Protein AF-A0A1Y4L4M7-F1 (afdb_monomer_lite)

Structure (mmCIF, N/CA/C/O backbone):
data_AF-A0A1Y4L4M7-F1
#
_entry.id   AF-A0A1Y4L4M7-F1
#
loop_
_atom_site.group_PDB
_atom_site.id
_atom_site.type_symbol
_atom_site.label_atom_id
_atom_site.label_alt_id
_atom_site.label_comp_id
_atom_site.label_asym_id
_atom_site.label_entity_id
_atom_site.label_seq_id
_atom_site.pdbx_PDB_ins_code
_atom_site.Cartn_x
_atom_site.Cartn_y
_atom_site.Cartn_z
_atom_site.occupancy
_atom_site.B_iso_or_equiv
_atom_site.auth_seq_id
_atom_site.auth_comp_id
_atom_site.auth_asym_id
_atom_site.auth_atom_id
_atom_site.pdbx_PDB_model_num
ATOM 1 N N . MET A 1 1 ? 100.832 39.660 -39.215 1.00 49.28 1 MET A N 1
ATOM 2 C CA . MET A 1 1 ? 100.701 38.652 -38.146 1.00 49.28 1 MET A CA 1
ATOM 3 C C . MET A 1 1 ? 99.369 38.947 -37.474 1.00 49.28 1 MET A C 1
ATOM 5 O O . MET A 1 1 ? 99.294 39.980 -36.823 1.00 49.28 1 MET A O 1
ATOM 9 N N . PRO A 1 2 ? 98.278 38.235 -37.808 1.00 46.78 2 PRO A N 1
ATOM 10 C CA . PRO A 1 2 ? 98.175 36.795 -38.047 1.00 46.78 2 PRO A CA 1
ATOM 11 C C . PRO A 1 2 ? 98.674 36.368 -39.427 1.00 46.78 2 PRO A C 1
ATOM 13 O O . PRO A 1 2 ? 98.818 37.195 -40.331 1.00 46.78 2 PRO A O 1
ATOM 16 N N . ASP A 1 3 ? 99.042 35.097 -39.514 1.00 47.78 3 ASP A N 1
ATOM 17 C CA . ASP A 1 3 ? 99.468 34.395 -40.717 1.00 47.78 3 ASP A CA 1
ATOM 18 C C . ASP A 1 3 ? 98.255 34.244 -41.646 1.00 47.78 3 ASP A C 1
ATOM 20 O O . ASP A 1 3 ? 97.233 33.678 -41.253 1.00 47.78 3 ASP A O 1
ATOM 24 N N . LYS A 1 4 ? 98.303 34.854 -42.834 1.00 54.53 4 LYS A N 1
ATOM 25 C CA . LYS A 1 4 ? 97.217 34.743 -43.812 1.00 54.53 4 LYS A CA 1
ATOM 26 C C . LYS A 1 4 ? 97.393 33.398 -44.503 1.00 54.53 4 LYS A C 1
ATOM 28 O O . LYS A 1 4 ? 98.158 33.295 -45.456 1.00 54.53 4 LYS A O 1
ATOM 33 N N . THR A 1 5 ? 96.700 32.372 -44.026 1.00 61.28 5 THR A N 1
ATOM 34 C CA . THR A 1 5 ? 96.587 31.090 -44.724 1.00 61.28 5 THR A CA 1
ATOM 35 C C . THR A 1 5 ? 95.813 31.300 -46.025 1.00 61.28 5 THR A C 1
ATOM 37 O O . THR A 1 5 ? 94.587 31.265 -46.068 1.00 61.28 5 THR A O 1
ATOM 40 N N . PHE A 1 6 ? 96.544 31.590 -47.099 1.00 68.62 6 PHE A N 1
ATOM 41 C CA . PHE A 1 6 ? 95.995 31.651 -48.447 1.00 68.62 6 PHE A CA 1
ATOM 42 C C . PHE A 1 6 ? 95.697 30.235 -48.942 1.00 68.62 6 PHE A C 1
ATOM 44 O O . PHE A 1 6 ? 96.516 29.326 -48.800 1.00 68.62 6 PHE A O 1
ATOM 51 N N . VAL A 1 7 ? 94.525 30.055 -49.547 1.00 75.38 7 VAL A N 1
ATOM 52 C CA . VAL A 1 7 ? 94.099 28.777 -50.127 1.00 75.38 7 VAL A CA 1
ATOM 53 C C . VAL A 1 7 ? 94.285 28.856 -51.638 1.00 75.38 7 VAL A C 1
ATOM 55 O O . VAL A 1 7 ? 93.982 29.872 -52.262 1.00 75.38 7 VAL A O 1
ATOM 58 N N . SER A 1 8 ? 94.824 27.802 -52.246 1.00 81.19 8 SER A N 1
ATOM 59 C CA . SER A 1 8 ? 95.043 27.771 -53.696 1.00 81.19 8 SER A CA 1
ATOM 60 C C . SER A 1 8 ? 93.755 27.411 -54.431 1.00 81.19 8 SER A C 1
ATOM 62 O O . SER A 1 8 ? 93.047 26.486 -54.037 1.00 81.19 8 SER A O 1
ATOM 64 N N . CYS A 1 9 ? 93.457 28.120 -55.522 1.00 80.38 9 CYS A N 1
ATOM 65 C CA . CYS A 1 9 ? 92.313 27.800 -56.371 1.00 80.38 9 CYS A CA 1
ATOM 66 C C . CYS A 1 9 ? 92.475 26.395 -56.988 1.00 80.38 9 CYS A C 1
ATOM 68 O O . CYS A 1 9 ? 93.478 26.158 -57.664 1.00 80.38 9 CYS A O 1
ATOM 70 N N . PRO A 1 10 ? 91.483 25.496 -56.869 1.00 77.62 10 PRO A N 1
ATOM 71 C CA . PRO A 1 10 ? 91.572 24.134 -57.401 1.00 77.62 10 PRO A CA 1
ATOM 72 C C . PRO A 1 10 ? 91.562 24.064 -58.938 1.00 77.62 10 PRO A C 1
ATOM 74 O O . PRO A 1 10 ? 91.873 23.021 -59.503 1.00 77.62 10 PRO A O 1
ATOM 77 N N . HIS A 1 11 ? 91.219 25.156 -59.634 1.00 79.06 11 HIS A N 1
ATOM 78 C CA . HIS A 1 11 ? 91.124 25.179 -61.099 1.00 79.06 11 HIS A CA 1
ATOM 79 C C . HIS A 1 11 ? 92.337 25.793 -61.803 1.00 79.06 11 HIS A C 1
ATOM 81 O O . HIS A 1 11 ? 92.665 25.369 -62.907 1.00 79.06 11 HIS A O 1
ATOM 87 N N . CYS A 1 12 ? 92.989 26.795 -61.207 1.00 83.06 12 CYS A N 1
ATOM 88 C CA . CYS A 1 12 ? 94.122 27.490 -61.834 1.00 83.06 12 CYS A CA 1
ATOM 89 C C . CYS A 1 12 ? 95.338 27.682 -60.918 1.00 83.06 12 CYS A C 1
ATOM 91 O O . CYS A 1 12 ? 96.344 28.227 -61.362 1.00 83.06 12 CYS A O 1
ATOM 93 N N . GLY A 1 13 ? 95.262 27.273 -59.648 1.00 78.38 13 GLY A N 1
ATOM 94 C CA . GLY A 1 13 ? 96.379 27.337 -58.702 1.00 78.38 13 GLY A CA 1
ATOM 95 C C . GLY A 1 13 ? 96.703 28.726 -58.139 1.00 78.38 13 GLY A C 1
ATOM 96 O O . GLY A 1 13 ? 97.613 28.841 -57.324 1.00 78.38 13 GLY A O 1
ATOM 97 N N . SER A 1 14 ? 95.977 29.786 -58.516 1.00 81.69 14 SER A N 1
ATOM 98 C CA . SER A 1 14 ? 96.193 31.131 -57.957 1.00 81.69 14 SER A CA 1
ATOM 99 C C . SER A 1 14 ? 95.868 31.177 -56.459 1.00 81.69 14 SER A C 1
ATOM 101 O O . SER A 1 14 ? 94.860 30.599 -56.045 1.00 81.69 14 SER A O 1
ATOM 103 N N . GLN A 1 15 ? 96.652 31.914 -55.664 1.00 81.88 15 GLN A N 1
ATOM 104 C CA . GLN A 1 15 ? 96.381 32.101 -54.235 1.00 81.88 15 GLN A CA 1
ATOM 105 C C . GLN A 1 15 ? 95.165 33.003 -54.007 1.00 81.88 15 GLN A C 1
ATOM 107 O O . GLN A 1 15 ? 95.083 34.106 -54.548 1.00 81.88 15 GLN A O 1
ATOM 112 N N . LEU A 1 16 ? 94.227 32.529 -53.193 1.00 77.62 16 LEU A N 1
ATOM 113 C CA . LEU A 1 16 ? 92.990 33.215 -52.852 1.00 77.62 16 LEU A CA 1
ATOM 114 C C . LEU A 1 16 ? 92.865 33.394 -51.341 1.00 77.62 16 LEU A C 1
ATOM 116 O O . LEU A 1 16 ? 93.464 32.667 -50.545 1.00 77.62 16 LEU A O 1
ATOM 120 N N . HIS A 1 17 ? 92.058 34.379 -50.952 1.00 75.56 17 HIS A N 1
ATOM 121 C CA . HIS A 1 17 ? 91.641 34.531 -49.564 1.00 75.56 17 HIS A CA 1
ATOM 122 C C . HIS A 1 17 ? 90.820 33.297 -49.137 1.00 75.56 17 HIS A C 1
ATOM 124 O O . HIS A 1 17 ? 90.030 32.818 -49.952 1.00 75.56 17 HIS A O 1
ATOM 130 N N . PRO A 1 18 ? 90.961 32.795 -47.897 1.00 70.81 18 PRO A N 1
ATOM 131 C CA . PRO A 1 18 ? 90.284 31.574 -47.445 1.00 70.81 18 PRO A CA 1
ATOM 132 C C . PRO A 1 18 ? 88.753 31.596 -47.611 1.00 70.81 18 PRO A C 1
ATOM 134 O O . PRO A 1 18 ? 88.164 30.566 -47.917 1.00 70.81 18 PRO A O 1
ATOM 137 N N . ASP A 1 19 ? 88.122 32.770 -47.521 1.00 68.19 19 ASP A N 1
ATOM 138 C CA . ASP A 1 19 ? 86.665 32.927 -47.695 1.00 68.19 19 ASP A CA 1
ATOM 139 C C . ASP A 1 19 ? 86.226 33.278 -49.135 1.00 68.19 19 ASP A C 1
ATOM 141 O O . ASP A 1 19 ? 85.064 33.615 -49.381 1.00 68.19 19 ASP A O 1
ATOM 145 N N . ALA A 1 20 ? 87.137 33.249 -50.115 1.00 68.56 20 ALA A N 1
ATOM 146 C CA . ALA A 1 20 ? 86.816 33.611 -51.493 1.00 68.56 20 ALA A CA 1
ATOM 147 C C . ALA A 1 20 ? 85.946 32.533 -52.162 1.00 68.56 20 ALA A C 1
ATOM 149 O O . ALA A 1 20 ? 86.405 31.444 -52.495 1.00 68.56 20 ALA A O 1
ATOM 150 N N . SER A 1 21 ? 84.682 32.860 -52.429 1.00 71.88 21 SER A N 1
ATOM 151 C CA . SER A 1 21 ? 83.727 31.952 -53.087 1.00 71.88 21 SER A CA 1
ATOM 152 C C . SER A 1 21 ? 83.934 31.863 -54.610 1.00 71.88 21 SER A C 1
ATOM 154 O O . SER A 1 21 ? 83.396 30.973 -55.269 1.00 71.88 21 SER A O 1
ATOM 156 N N . PHE A 1 22 ? 84.722 32.778 -55.181 1.00 77.19 22 PHE A N 1
ATOM 157 C CA . PHE A 1 22 ? 84.960 32.920 -56.615 1.00 77.19 22 PHE A CA 1
ATOM 158 C C . PHE A 1 22 ? 86.411 33.325 -56.895 1.00 77.19 22 PHE A C 1
ATOM 160 O O . PHE A 1 22 ? 86.975 34.161 -56.188 1.00 77.19 22 PHE A O 1
ATOM 167 N N . CYS A 1 23 ? 87.015 32.751 -57.936 1.00 81.94 23 CYS A N 1
ATOM 168 C CA . CYS A 1 23 ? 88.375 33.067 -58.353 1.00 81.94 23 CYS A CA 1
ATOM 169 C C . CYS A 1 23 ? 88.367 34.171 -59.427 1.00 81.94 23 CYS A C 1
ATOM 171 O O . CYS A 1 23 ? 87.915 33.914 -60.544 1.00 81.94 23 CYS A O 1
ATOM 173 N N . PRO A 1 24 ? 88.929 35.365 -59.164 1.00 77.12 24 PRO A N 1
ATOM 174 C CA . PRO A 1 24 ? 88.989 36.445 -60.150 1.00 77.12 24 PRO A CA 1
ATOM 175 C C . PRO A 1 24 ? 89.975 36.175 -61.299 1.00 77.12 24 PRO A C 1
ATOM 177 O O . PRO A 1 24 ? 89.864 36.803 -62.344 1.00 77.12 24 PRO A O 1
ATOM 180 N N . TYR A 1 25 ? 90.919 35.239 -61.138 1.00 80.12 25 TYR A N 1
ATOM 181 C CA . TYR A 1 25 ? 91.950 34.954 -62.147 1.00 80.12 25 TYR A CA 1
ATOM 182 C C . TYR A 1 25 ? 91.499 33.985 -63.241 1.00 80.12 25 TYR A C 1
ATOM 184 O O . TYR A 1 25 ? 91.908 34.127 -64.387 1.00 80.12 25 TYR A O 1
ATOM 192 N N . CYS A 1 26 ? 90.667 32.996 -62.907 1.00 84.19 26 CYS A N 1
ATOM 193 C CA . CYS A 1 26 ? 90.113 32.056 -63.892 1.00 84.19 26 CYS A CA 1
ATOM 194 C C . CYS A 1 26 ? 88.599 32.194 -64.084 1.00 84.19 26 CYS A C 1
ATOM 196 O O . CYS A 1 26 ? 88.009 31.423 -64.838 1.00 84.19 26 CYS A O 1
ATOM 198 N N . ALA A 1 27 ? 87.981 33.160 -63.398 1.00 79.00 27 ALA A N 1
ATOM 199 C CA . ALA A 1 27 ? 86.549 33.435 -63.418 1.00 79.00 27 ALA A CA 1
ATOM 200 C C . ALA A 1 27 ? 85.662 32.209 -63.104 1.00 79.00 27 ALA A C 1
ATOM 202 O O . ALA A 1 27 ? 84.547 32.096 -63.611 1.00 79.00 27 ALA A O 1
ATOM 203 N N . ARG A 1 28 ? 86.148 31.281 -62.264 1.00 72.94 28 ARG A N 1
ATOM 204 C CA . ARG A 1 28 ? 85.391 30.103 -61.806 1.00 72.94 28 ARG A CA 1
ATOM 205 C C . ARG A 1 28 ? 85.073 30.181 -60.317 1.00 72.94 28 ARG A C 1
ATOM 207 O O . ARG A 1 28 ? 85.871 30.675 -59.521 1.00 72.94 28 ARG A O 1
ATOM 214 N N . THR A 1 29 ? 83.904 29.672 -59.947 1.00 75.56 29 THR A N 1
ATOM 215 C CA . THR A 1 29 ? 83.473 29.504 -58.554 1.00 75.56 29 THR A CA 1
ATOM 216 C C . THR A 1 29 ? 84.376 28.498 -57.847 1.00 75.56 29 THR A C 1
ATOM 218 O O . THR A 1 29 ? 84.691 27.456 -58.413 1.00 75.56 29 THR A O 1
ATOM 221 N N . VAL A 1 30 ? 84.812 28.822 -56.631 1.00 71.44 30 VAL A N 1
ATOM 222 C CA . VAL A 1 30 ? 85.780 28.013 -55.865 1.00 71.44 30 VAL A CA 1
ATOM 223 C C . VAL A 1 30 ? 85.088 27.177 -54.798 1.00 71.44 30 VAL A C 1
ATOM 225 O O . VAL A 1 30 ? 85.508 26.054 -54.550 1.00 71.44 30 VAL A O 1
ATOM 228 N N . ASN A 1 31 ? 83.995 27.693 -54.232 1.00 65.44 31 ASN A N 1
ATOM 229 C CA . ASN A 1 31 ? 83.115 26.934 -53.355 1.00 65.44 31 ASN A CA 1
ATOM 230 C C . ASN A 1 31 ? 81.822 26.609 -54.099 1.00 65.44 31 ASN A C 1
ATOM 232 O O . ASN A 1 31 ? 81.153 27.502 -54.626 1.00 65.44 31 ASN A O 1
ATOM 236 N N . GLU A 1 32 ? 81.472 25.328 -54.135 1.00 61.06 32 GLU A N 1
ATOM 237 C CA . GLU A 1 32 ? 80.178 24.878 -54.626 1.00 61.06 32 GLU A CA 1
ATOM 238 C C . GLU A 1 32 ? 79.103 25.290 -53.613 1.00 61.06 32 GLU A C 1
ATOM 240 O O . GLU A 1 32 ? 79.169 24.964 -52.426 1.00 61.06 32 GLU A O 1
ATOM 245 N N . ARG A 1 33 ? 78.131 26.089 -54.062 1.00 55.53 33 ARG A N 1
ATOM 246 C CA . ARG A 1 33 ? 77.029 26.551 -53.218 1.00 55.53 33 ARG A CA 1
ATOM 247 C C . ARG A 1 33 ? 76.111 25.364 -52.940 1.00 55.53 33 ARG A C 1
ATOM 249 O O . ARG A 1 33 ? 75.344 24.969 -53.809 1.00 55.53 33 ARG A O 1
ATOM 256 N N . GLN A 1 34 ? 76.164 24.819 -51.729 1.00 57.81 34 GLN A N 1
ATOM 257 C CA . GLN A 1 34 ? 75.224 23.785 -51.311 1.00 57.81 34 GLN A CA 1
ATOM 258 C C . GLN A 1 34 ? 73.841 24.427 -51.115 1.00 57.81 34 GLN A C 1
ATOM 260 O O . GLN A 1 34 ? 73.636 25.232 -50.204 1.00 57.81 34 GLN A O 1
ATOM 265 N N . GLU A 1 35 ? 72.896 24.127 -52.006 1.00 53.66 35 GLU A N 1
ATOM 266 C CA . GLU A 1 35 ? 71.506 24.550 -51.843 1.00 53.66 35 GLU A CA 1
ATOM 267 C C . GLU A 1 35 ? 70.897 23.826 -50.636 1.00 53.66 35 GLU A C 1
ATOM 269 O O . GLU A 1 35 ? 70.640 22.621 -50.667 1.00 53.66 35 GLU A O 1
ATOM 274 N N . LEU A 1 36 ? 70.655 24.565 -49.550 1.00 54.72 36 LEU A N 1
ATOM 275 C CA . LEU A 1 36 ? 69.860 24.071 -48.430 1.00 54.72 36 LEU A CA 1
ATOM 276 C C . LEU A 1 36 ? 68.407 23.930 -48.898 1.00 54.72 36 LEU A C 1
ATOM 278 O O . LEU A 1 36 ? 67.635 24.889 -48.892 1.00 54.72 36 LEU A O 1
ATOM 282 N N . SER A 1 37 ? 68.041 22.724 -49.324 1.00 55.88 37 SER A N 1
ATOM 283 C CA . SER A 1 37 ? 66.652 22.374 -49.611 1.00 55.88 37 SER A CA 1
ATOM 284 C C . SER A 1 37 ? 65.837 22.444 -48.309 1.00 55.88 37 SER A C 1
ATOM 286 O O . SER A 1 37 ? 66.213 21.787 -47.334 1.00 55.88 37 SER A O 1
ATOM 288 N N . PRO A 1 38 ? 64.732 23.212 -48.243 1.00 58.47 38 PRO A N 1
ATOM 289 C CA . PRO A 1 38 ? 63.894 23.246 -47.048 1.00 58.47 38 PRO A CA 1
ATOM 290 C C . PRO A 1 38 ? 63.342 21.838 -46.760 1.00 58.47 38 PRO A C 1
ATOM 292 O O . PRO A 1 38 ? 63.007 21.117 -47.707 1.00 58.47 38 PRO A O 1
ATOM 295 N N . PRO A 1 39 ? 63.224 21.419 -45.482 1.00 58.69 39 PRO A N 1
ATOM 296 C CA . PRO A 1 39 ? 62.726 20.090 -45.153 1.00 58.69 39 PRO A CA 1
ATOM 297 C C . PRO A 1 39 ? 61.340 19.912 -45.769 1.00 58.69 39 PRO A C 1
ATOM 299 O O . PRO A 1 39 ? 60.456 20.761 -45.608 1.00 58.69 39 PRO A O 1
ATOM 302 N N . ALA A 1 40 ? 61.158 18.824 -46.517 1.00 59.19 40 ALA A N 1
ATOM 303 C CA . ALA A 1 40 ? 59.922 18.577 -47.237 1.00 59.19 40 ALA A CA 1
ATOM 304 C C . ALA A 1 40 ? 58.731 18.642 -46.265 1.00 59.19 40 ALA A C 1
ATOM 306 O O . ALA A 1 40 ? 58.629 17.875 -45.309 1.00 59.19 40 ALA A O 1
ATOM 307 N N . LEU A 1 41 ? 57.780 19.542 -46.536 1.00 55.88 41 LEU A N 1
ATOM 308 C CA . LEU A 1 41 ? 56.508 19.691 -45.809 1.00 55.88 41 LEU A CA 1
ATOM 309 C C . LEU A 1 41 ? 55.559 18.485 -46.023 1.00 55.88 41 LEU A C 1
ATOM 311 O O . LEU A 1 41 ? 54.336 18.622 -45.943 1.00 55.88 41 LEU A O 1
ATOM 315 N N . SER A 1 42 ? 56.098 17.303 -46.335 1.00 60.25 42 SER A N 1
ATOM 316 C CA . SER A 1 42 ? 55.365 16.059 -46.568 1.00 60.25 42 SER A CA 1
ATOM 317 C C . SER A 1 42 ? 54.618 15.615 -45.313 1.00 60.25 42 SER A C 1
ATOM 319 O O . SER A 1 42 ? 53.457 15.224 -45.414 1.00 60.25 42 SER A O 1
ATOM 321 N N . TRP A 1 43 ? 55.210 15.798 -44.128 1.00 61.06 43 TRP A N 1
ATOM 322 C CA . TRP A 1 43 ? 54.568 15.474 -42.852 1.00 61.06 43 TRP A CA 1
ATOM 323 C C . TRP A 1 43 ? 53.302 16.309 -42.606 1.00 61.06 43 TRP A C 1
ATOM 325 O O . TRP A 1 43 ? 52.285 15.762 -42.200 1.00 61.06 43 TRP A O 1
ATOM 335 N N . ARG A 1 44 ? 53.288 17.605 -42.967 1.00 64.06 44 ARG A N 1
ATOM 336 C CA . ARG A 1 44 ? 52.085 18.462 -42.869 1.00 64.06 44 ARG A CA 1
ATOM 337 C C . ARG A 1 44 ? 50.995 18.097 -43.880 1.00 64.06 44 ARG A C 1
ATOM 339 O O . ARG A 1 44 ? 49.834 18.451 -43.679 1.00 64.06 44 ARG A O 1
ATOM 346 N N . ARG A 1 45 ? 51.349 17.452 -44.998 1.00 64.12 45 ARG A N 1
ATOM 347 C CA . ARG A 1 45 ? 50.378 16.915 -45.970 1.00 64.12 45 ARG A CA 1
ATOM 348 C C . ARG A 1 45 ? 49.832 15.565 -45.508 1.00 64.12 45 ARG A C 1
ATOM 350 O O . ARG A 1 45 ? 48.636 15.339 -45.642 1.00 64.12 45 ARG A O 1
ATOM 357 N N . ALA A 1 46 ? 50.679 14.719 -44.924 1.00 66.62 46 ALA A N 1
ATOM 358 C CA . ALA A 1 46 ? 50.270 13.467 -44.296 1.00 66.62 46 ALA A CA 1
ATOM 359 C C . ALA A 1 46 ? 49.334 13.724 -43.104 1.00 66.62 46 ALA A C 1
ATOM 361 O O . ALA A 1 46 ? 48.249 13.155 -43.065 1.00 66.62 46 ALA A O 1
ATOM 362 N N . LEU A 1 47 ? 49.673 14.671 -42.219 1.00 66.44 47 LEU A N 1
ATOM 363 C CA . LEU A 1 47 ? 48.818 15.069 -41.094 1.00 66.44 47 LEU A CA 1
ATOM 364 C C . LEU A 1 47 ? 47.451 15.579 -41.571 1.00 66.44 47 LEU A C 1
ATOM 366 O O . LEU A 1 47 ? 46.420 15.160 -41.059 1.00 66.44 47 LEU A O 1
ATOM 370 N N . ARG A 1 48 ? 47.432 16.439 -42.602 1.00 70.12 48 ARG A N 1
ATOM 371 C CA . ARG A 1 48 ? 46.184 16.956 -43.193 1.00 70.12 48 ARG A CA 1
ATOM 372 C C . ARG A 1 48 ? 45.311 15.875 -43.829 1.00 70.12 48 ARG A C 1
ATOM 374 O O . ARG A 1 48 ? 44.103 16.057 -43.881 1.00 70.12 48 ARG A O 1
ATOM 381 N N . ARG A 1 49 ? 45.899 14.778 -44.315 1.00 74.88 49 ARG A N 1
ATOM 382 C CA . ARG A 1 49 ? 45.155 13.632 -44.864 1.00 74.88 49 ARG A CA 1
ATOM 383 C C . ARG A 1 49 ? 44.710 12.645 -43.783 1.00 74.88 49 ARG A C 1
ATOM 385 O O . ARG A 1 49 ? 43.667 12.029 -43.943 1.00 74.88 49 ARG A O 1
ATOM 392 N N . ALA A 1 50 ? 45.463 12.524 -42.691 1.00 78.19 50 ALA A N 1
ATOM 393 C CA . ALA A 1 50 ? 45.132 11.648 -41.568 1.00 78.19 50 ALA A CA 1
ATOM 394 C C . ALA A 1 50 ? 44.051 12.239 -40.645 1.00 78.19 50 ALA A C 1
ATOM 396 O O . ALA A 1 50 ? 43.217 11.497 -40.140 1.00 78.19 50 ALA A O 1
ATOM 397 N N . LEU A 1 51 ? 44.022 13.564 -40.467 1.00 82.06 51 LEU A N 1
ATOM 398 C CA . LEU A 1 51 ? 43.029 14.277 -39.649 1.00 82.06 51 LEU A CA 1
ATOM 399 C C . LEU A 1 51 ? 41.558 13.953 -39.986 1.00 82.06 51 LEU A C 1
ATOM 401 O O . LEU A 1 51 ? 40.829 13.605 -39.061 1.00 82.06 51 LEU A O 1
ATOM 405 N N . PRO A 1 52 ? 41.091 14.015 -41.251 1.00 85.38 52 PRO A N 1
ATOM 406 C CA . PRO A 1 52 ? 39.703 13.675 -41.569 1.00 85.38 52 PRO A CA 1
ATOM 407 C C . PRO A 1 52 ? 39.398 12.190 -41.338 1.00 85.38 52 PRO A C 1
ATOM 409 O O . PRO A 1 52 ? 38.302 11.863 -40.901 1.00 85.38 52 PRO A O 1
ATOM 412 N N . ILE A 1 53 ? 40.365 11.294 -41.568 1.00 87.56 53 ILE A N 1
ATOM 413 C CA . ILE A 1 53 ? 40.201 9.854 -41.312 1.00 87.56 53 ILE A CA 1
ATOM 414 C C . ILE A 1 53 ? 40.049 9.602 -39.809 1.00 87.56 53 ILE A C 1
ATOM 416 O O . ILE A 1 53 ? 39.137 8.895 -39.395 1.00 87.56 53 ILE A O 1
ATOM 420 N N . LEU A 1 54 ? 40.898 10.225 -38.987 1.00 88.75 54 LEU A N 1
ATOM 421 C CA . LEU A 1 54 ? 40.801 10.152 -37.531 1.00 88.75 54 LEU A CA 1
ATOM 422 C C . LEU A 1 54 ? 39.463 10.719 -37.035 1.00 88.75 54 LEU A C 1
ATOM 424 O O . LEU A 1 54 ? 38.829 10.114 -36.180 1.00 88.75 54 LEU A O 1
ATOM 428 N N . ALA A 1 55 ? 39.010 11.846 -37.593 1.00 90.25 55 ALA A N 1
ATOM 429 C CA . ALA A 1 55 ? 37.727 12.446 -37.238 1.00 90.25 55 ALA A CA 1
ATOM 430 C C . ALA A 1 55 ? 36.545 11.520 -37.572 1.00 90.25 55 ALA A C 1
ATOM 432 O O . ALA A 1 55 ? 35.663 11.339 -36.738 1.00 90.25 55 ALA A O 1
ATOM 433 N N . VAL A 1 56 ? 36.548 10.878 -38.746 1.00 93.25 56 VAL A N 1
ATOM 434 C CA . VAL A 1 56 ? 35.522 9.889 -39.120 1.00 93.25 56 VAL A CA 1
ATOM 435 C C . VAL A 1 56 ? 35.566 8.672 -38.195 1.00 93.25 56 VAL A C 1
ATOM 437 O O . VAL A 1 56 ? 34.520 8.228 -37.737 1.00 93.25 56 VAL A O 1
ATOM 440 N N . LEU A 1 57 ? 36.754 8.156 -37.866 1.00 92.44 57 LEU A N 1
ATOM 441 C CA . LEU A 1 57 ? 36.891 7.037 -36.928 1.00 92.44 57 LEU A CA 1
ATOM 442 C C . LEU A 1 57 ? 36.385 7.394 -35.527 1.00 92.44 57 LEU A C 1
ATOM 444 O O . LEU A 1 57 ? 35.711 6.578 -34.910 1.00 92.44 57 LEU A O 1
ATOM 448 N N . LEU A 1 58 ? 36.657 8.608 -35.043 1.00 93.31 58 LEU A N 1
ATOM 449 C CA . LEU A 1 58 ? 36.131 9.092 -33.766 1.00 93.31 58 LEU A CA 1
ATOM 450 C C . LEU A 1 58 ? 34.607 9.239 -33.794 1.00 93.31 58 LEU A C 1
ATOM 452 O O . LEU A 1 58 ? 33.959 8.874 -32.821 1.00 93.31 58 LEU A O 1
ATOM 456 N N . LEU A 1 59 ? 34.027 9.712 -34.900 1.00 92.69 59 LEU A N 1
ATOM 457 C CA . LEU A 1 59 ? 32.572 9.785 -35.062 1.00 92.69 59 LEU A CA 1
ATOM 458 C C . LEU A 1 59 ? 31.929 8.397 -35.085 1.00 92.69 59 LEU A C 1
ATOM 460 O O . LEU A 1 59 ? 30.919 8.189 -34.424 1.00 92.69 59 LEU A O 1
ATOM 464 N N . LEU A 1 60 ? 32.525 7.438 -35.797 1.00 92.62 60 LEU A N 1
ATOM 465 C CA . LEU A 1 60 ? 32.046 6.054 -35.822 1.00 92.62 60 LEU A CA 1
ATOM 466 C C . LEU A 1 60 ? 32.192 5.383 -34.455 1.00 92.62 60 LEU A C 1
ATOM 468 O O . LEU A 1 60 ? 31.283 4.683 -34.024 1.00 92.62 60 LEU A O 1
ATOM 472 N N . ALA A 1 61 ? 33.300 5.624 -33.753 1.00 89.81 61 ALA A N 1
ATOM 473 C CA . ALA A 1 61 ? 33.497 5.131 -32.397 1.00 89.81 61 ALA A CA 1
ATOM 474 C C . ALA A 1 61 ? 32.485 5.753 -31.426 1.00 89.81 61 ALA A C 1
ATOM 476 O O . ALA A 1 61 ? 31.901 5.032 -30.624 1.00 89.81 61 ALA A O 1
ATOM 477 N N . ALA A 1 62 ? 32.225 7.060 -31.519 1.00 89.56 62 ALA A N 1
ATOM 478 C CA . ALA A 1 62 ? 31.230 7.742 -30.697 1.00 89.56 62 ALA A CA 1
ATOM 479 C C . ALA A 1 62 ? 29.807 7.247 -30.994 1.00 89.56 62 ALA A C 1
ATOM 481 O O . ALA A 1 62 ? 29.066 6.956 -30.063 1.00 89.56 62 ALA A O 1
ATOM 482 N N . ALA A 1 63 ? 29.447 7.078 -32.269 1.00 88.75 63 ALA A N 1
ATOM 483 C CA . ALA A 1 63 ? 28.156 6.530 -32.677 1.00 88.75 63 ALA A CA 1
ATOM 484 C C . ALA A 1 63 ? 27.988 5.070 -32.234 1.00 88.75 63 ALA A C 1
ATOM 486 O O . ALA A 1 63 ? 26.955 4.717 -31.676 1.00 88.75 63 ALA A O 1
ATOM 487 N N . GLY A 1 64 ? 29.017 4.238 -32.414 1.00 86.38 64 GLY A N 1
ATOM 488 C CA . GLY A 1 64 ? 29.018 2.849 -31.958 1.00 86.38 64 GLY A CA 1
ATOM 489 C C . GLY A 1 64 ? 28.944 2.739 -30.436 1.00 86.38 64 GLY A C 1
ATOM 490 O O . GLY A 1 64 ? 28.207 1.908 -29.923 1.00 86.38 64 GLY A O 1
ATOM 491 N N . THR A 1 65 ? 29.644 3.614 -29.710 1.00 84.62 65 THR A N 1
ATOM 492 C CA . THR A 1 65 ? 29.572 3.680 -28.242 1.00 84.62 65 THR A CA 1
ATOM 493 C C . THR A 1 65 ? 28.199 4.157 -27.781 1.00 84.62 65 THR A C 1
ATOM 495 O O . THR A 1 65 ? 27.632 3.564 -26.872 1.00 84.62 65 THR A O 1
ATOM 498 N N . GLY A 1 66 ? 27.636 5.184 -28.421 1.00 82.19 66 GLY A N 1
ATOM 499 C CA . GLY A 1 66 ? 26.295 5.684 -28.122 1.00 82.19 66 GLY A CA 1
ATOM 500 C C . GLY A 1 66 ? 25.223 4.627 -28.368 1.00 82.19 66 GLY A C 1
ATOM 501 O O . GLY A 1 66 ? 24.389 4.393 -27.500 1.00 82.19 66 GLY A O 1
ATOM 502 N N . TRP A 1 67 ? 25.303 3.920 -29.497 1.00 81.25 67 TRP A N 1
ATOM 503 C CA . TRP A 1 67 ? 24.408 2.807 -29.799 1.00 81.25 67 TRP A CA 1
ATOM 504 C C . TRP A 1 67 ? 24.563 1.668 -28.788 1.00 81.25 67 TRP A C 1
ATOM 506 O O . TRP A 1 67 ? 23.580 1.233 -28.197 1.00 81.25 67 TRP A O 1
ATOM 516 N N . TYR A 1 68 ? 25.797 1.255 -28.503 1.00 79.44 68 TYR A N 1
ATOM 517 C CA . TYR A 1 68 ? 26.075 0.208 -27.527 1.00 79.44 68 TYR A CA 1
ATOM 518 C C . TYR A 1 68 ? 25.532 0.542 -26.133 1.00 79.44 68 TYR A C 1
ATOM 520 O O . TYR A 1 68 ? 24.905 -0.307 -25.506 1.00 79.44 68 TYR A O 1
ATOM 528 N N . LEU A 1 69 ? 25.732 1.776 -25.660 1.00 79.62 69 LEU A N 1
ATOM 529 C CA . LEU A 1 69 ? 25.186 2.241 -24.385 1.00 79.62 69 LEU A CA 1
ATOM 530 C C . LEU A 1 69 ? 23.654 2.314 -24.408 1.00 79.62 69 LEU A C 1
ATOM 532 O O . LEU A 1 69 ? 23.040 1.984 -23.402 1.00 79.62 69 LEU A O 1
ATOM 536 N N . SER A 1 70 ? 23.038 2.675 -25.539 1.00 72.44 70 SER A N 1
ATOM 537 C CA . SER A 1 70 ? 21.572 2.701 -25.674 1.00 72.44 70 SER A CA 1
ATOM 538 C C . SER A 1 70 ? 20.925 1.314 -25.666 1.00 72.44 70 SER A C 1
ATOM 540 O O . SER A 1 70 ? 19.760 1.195 -25.320 1.00 72.44 70 SER A O 1
ATOM 542 N N . THR A 1 71 ? 21.676 0.269 -26.022 1.00 77.19 71 THR A N 1
ATOM 543 C CA . THR A 1 71 ? 21.204 -1.126 -26.012 1.00 77.19 71 THR A CA 1
ATOM 544 C C . THR A 1 71 ? 21.531 -1.867 -24.719 1.00 77.19 71 THR A C 1
ATOM 546 O O . THR A 1 71 ? 21.293 -3.070 -24.628 1.00 77.19 71 THR A O 1
ATOM 549 N N . ARG A 1 72 ? 22.163 -1.202 -23.743 1.00 84.25 72 ARG A N 1
ATOM 550 C CA . ARG A 1 72 ? 22.439 -1.840 -22.458 1.00 84.25 72 ARG A CA 1
ATOM 551 C C . ARG A 1 72 ? 21.175 -1.849 -21.601 1.00 84.25 72 ARG A C 1
ATOM 553 O O . ARG A 1 72 ? 20.526 -0.808 -21.540 1.00 84.25 72 ARG A O 1
ATOM 560 N N . PRO A 1 73 ? 20.917 -2.960 -20.891 1.00 90.69 73 PRO A N 1
ATOM 561 C CA . PRO A 1 73 ? 19.916 -3.007 -19.839 1.00 90.69 73 PRO A CA 1
ATOM 562 C C . PRO A 1 73 ? 20.029 -1.829 -18.873 1.00 90.69 73 PRO A C 1
ATOM 564 O O . PRO A 1 73 ? 21.138 -1.493 -18.433 1.00 90.69 73 PRO A O 1
ATOM 567 N N . GLN A 1 74 ? 18.894 -1.220 -18.548 1.00 93.62 74 GLN A N 1
ATOM 568 C CA . GLN A 1 74 ? 18.788 -0.109 -17.609 1.00 93.62 74 GLN A CA 1
ATOM 569 C C . GLN A 1 74 ? 17.975 -0.502 -16.378 1.00 93.62 74 GLN A C 1
ATOM 571 O O . GLN A 1 74 ? 17.122 -1.385 -16.425 1.00 93.62 74 GLN A O 1
ATOM 576 N N . VAL A 1 75 ? 18.253 0.176 -15.265 1.00 96.94 75 VAL A N 1
ATOM 577 C CA . VAL A 1 75 ? 17.448 0.077 -14.047 1.00 96.94 75 VAL A CA 1
ATOM 578 C C . VAL A 1 75 ? 16.609 1.342 -13.941 1.00 96.94 75 VAL A C 1
ATOM 580 O O . VAL A 1 75 ? 17.155 2.447 -13.935 1.00 96.94 75 VAL A O 1
ATOM 583 N N . TYR A 1 76 ? 15.297 1.166 -13.874 1.00 97.88 76 TYR A N 1
ATOM 584 C CA . TYR A 1 76 ? 14.311 2.218 -13.686 1.00 97.88 76 TYR A CA 1
ATOM 585 C C . TYR A 1 76 ? 13.796 2.127 -12.257 1.00 97.88 76 TYR A C 1
ATOM 587 O O . TYR A 1 76 ? 13.080 1.194 -11.914 1.00 97.88 76 TYR A O 1
ATOM 595 N N . ASP A 1 77 ? 14.188 3.085 -11.430 1.00 97.56 77 ASP A N 1
ATOM 596 C CA . ASP A 1 77 ? 13.807 3.163 -10.024 1.00 97.56 77 ASP A CA 1
ATOM 597 C C . ASP A 1 77 ? 12.805 4.309 -9.849 1.00 97.56 77 ASP A C 1
ATOM 599 O O . ASP A 1 77 ? 13.036 5.418 -10.345 1.00 97.56 77 ASP A O 1
ATOM 603 N N . ASP A 1 78 ? 11.686 4.037 -9.182 1.00 97.44 78 ASP A N 1
ATOM 604 C CA . ASP A 1 78 ? 10.636 5.022 -8.904 1.00 97.44 78 ASP A CA 1
ATOM 605 C C . ASP A 1 78 ? 11.045 6.100 -7.883 1.00 97.44 78 ASP A C 1
ATOM 607 O O . ASP A 1 78 ? 10.294 7.051 -7.649 1.00 97.44 78 ASP A O 1
ATOM 611 N N . GLY A 1 79 ? 12.194 5.950 -7.219 1.00 94.62 79 GLY A N 1
ATOM 612 C CA . GLY A 1 79 ? 12.658 6.846 -6.165 1.00 94.62 79 GLY A CA 1
ATOM 613 C C . GLY A 1 79 ? 11.745 6.901 -4.934 1.00 94.62 79 GLY A C 1
ATOM 614 O O . GLY A 1 79 ? 11.831 7.863 -4.171 1.00 94.62 79 GLY A O 1
ATOM 615 N N . GLY A 1 80 ? 10.877 5.906 -4.722 1.00 92.62 80 GLY A N 1
ATOM 616 C CA . GLY A 1 80 ? 9.878 5.884 -3.647 1.00 92.62 80 GLY A CA 1
ATOM 617 C C . GLY A 1 80 ? 8.541 6.544 -3.983 1.00 92.62 80 GLY A C 1
ATOM 618 O O . GLY A 1 80 ? 7.780 6.851 -3.070 1.00 92.62 80 GLY A O 1
ATOM 619 N N . THR A 1 81 ? 8.258 6.812 -5.259 1.00 96.44 81 THR A N 1
ATOM 620 C CA . THR A 1 81 ? 6.986 7.426 -5.682 1.00 96.44 81 THR A CA 1
ATOM 621 C C . THR A 1 81 ? 5.862 6.420 -5.929 1.00 96.44 81 THR A C 1
ATOM 623 O O . THR A 1 81 ? 4.709 6.827 -6.053 1.00 96.44 81 THR A O 1
ATOM 626 N N . GLY A 1 82 ? 6.172 5.123 -5.975 1.00 95.81 82 GLY A N 1
ATOM 627 C CA . GLY A 1 82 ? 5.240 4.061 -6.335 1.00 95.81 82 GLY A CA 1
ATOM 628 C C . GLY A 1 82 ? 4.947 3.988 -7.835 1.00 95.81 82 GLY A C 1
ATOM 629 O O . GLY A 1 82 ? 4.059 3.230 -8.222 1.00 95.81 82 GLY A O 1
ATOM 630 N N . GLU A 1 83 ? 5.647 4.763 -8.678 1.00 98.25 83 GLU A N 1
ATOM 631 C CA . GLU A 1 83 ? 5.404 4.870 -10.121 1.00 98.25 83 GLU A CA 1
ATOM 632 C C . GLU A 1 83 ? 6.695 4.992 -10.950 1.00 98.25 83 GLU A C 1
ATOM 634 O O . GLU A 1 83 ? 7.588 5.788 -10.664 1.00 98.25 83 GLU A O 1
ATOM 639 N N . VAL A 1 84 ? 6.732 4.283 -12.080 1.00 98.44 84 VAL A N 1
ATOM 640 C CA . VAL A 1 84 ? 7.718 4.476 -13.149 1.00 98.44 84 VAL A CA 1
ATOM 641 C C . VAL A 1 84 ? 7.020 4.760 -14.474 1.00 98.44 84 VAL A C 1
ATOM 643 O O . VAL A 1 84 ? 6.055 4.099 -14.862 1.00 98.44 84 VAL A O 1
ATOM 646 N N . ILE A 1 85 ? 7.581 5.709 -15.229 1.00 98.00 85 ILE A N 1
ATOM 647 C CA . ILE A 1 85 ? 7.277 5.878 -16.649 1.00 98.00 85 ILE A CA 1
ATOM 648 C C . ILE A 1 85 ? 8.328 5.134 -17.471 1.00 98.00 85 ILE A C 1
ATOM 650 O O . ILE A 1 85 ? 9.483 5.554 -17.536 1.00 98.00 85 ILE A O 1
ATOM 654 N N . TYR A 1 86 ? 7.912 4.058 -18.130 1.00 97.62 86 TYR A N 1
ATOM 655 C CA . TYR A 1 86 ? 8.781 3.219 -18.953 1.00 97.62 86 TYR A CA 1
ATOM 656 C C . TYR A 1 86 ? 8.473 3.416 -20.438 1.00 97.62 86 TYR A C 1
ATOM 658 O O . TYR A 1 86 ? 7.320 3.607 -20.818 1.00 97.62 86 TYR A O 1
ATOM 666 N N . THR A 1 87 ? 9.490 3.414 -21.299 1.00 95.38 87 THR A N 1
ATOM 667 C CA . THR A 1 87 ? 9.316 3.581 -22.751 1.00 95.38 87 THR A CA 1
ATOM 668 C C . THR A 1 87 ? 10.095 2.514 -23.495 1.00 95.38 87 THR A C 1
ATOM 670 O O . THR A 1 87 ? 11.305 2.404 -23.314 1.00 95.38 87 THR A O 1
ATOM 673 N N . ASP A 1 88 ? 9.404 1.789 -24.370 1.00 92.25 88 ASP A N 1
ATOM 674 C CA . ASP A 1 88 ? 9.994 0.820 -25.291 1.00 92.25 88 ASP A CA 1
ATOM 675 C C . ASP A 1 88 ? 9.540 1.072 -26.742 1.00 92.25 88 ASP A C 1
ATOM 677 O O . ASP A 1 88 ? 9.024 2.141 -27.080 1.00 92.25 88 ASP A O 1
ATOM 681 N N . GLU A 1 89 ? 9.771 0.098 -27.626 1.00 88.94 89 GLU A N 1
ATOM 682 C CA . GLU A 1 89 ? 9.392 0.168 -29.041 1.00 88.94 89 GLU A CA 1
ATOM 683 C C . GLU A 1 89 ? 7.875 0.209 -29.299 1.00 88.94 89 GLU A C 1
ATOM 685 O O . GLU A 1 89 ? 7.449 0.755 -30.318 1.00 88.94 89 GLU A O 1
ATOM 690 N N . ASP A 1 90 ? 7.063 -0.315 -28.379 1.00 88.94 90 ASP A N 1
ATOM 691 C CA . ASP A 1 90 ? 5.601 -0.364 -28.486 1.00 88.94 90 ASP A CA 1
ATOM 692 C C . ASP A 1 90 ? 4.923 0.851 -27.830 1.00 88.94 90 ASP A C 1
ATOM 694 O O . ASP A 1 90 ? 3.720 1.063 -28.004 1.00 88.94 90 ASP A O 1
ATOM 698 N N . GLY A 1 91 ? 5.674 1.660 -27.077 1.00 92.75 91 GLY A N 1
ATOM 699 C CA . GLY A 1 91 ? 5.230 2.963 -26.596 1.00 92.75 91 GLY A CA 1
ATOM 700 C C . GLY A 1 91 ? 5.646 3.287 -25.166 1.00 92.75 91 GLY A C 1
ATOM 701 O O . GLY A 1 91 ? 6.565 2.701 -24.599 1.00 92.75 91 GLY A O 1
ATOM 702 N N . THR A 1 92 ? 4.948 4.267 -24.591 1.00 97.50 92 THR A N 1
ATOM 703 C CA . THR A 1 92 ? 5.184 4.745 -23.224 1.00 97.50 92 THR A CA 1
ATOM 704 C C . THR A 1 92 ? 4.120 4.199 -22.279 1.00 97.50 92 THR A C 1
ATOM 706 O O . THR A 1 92 ? 2.919 4.325 -22.545 1.00 97.50 92 THR A O 1
ATOM 709 N N . TYR A 1 93 ? 4.558 3.655 -21.149 1.00 98.25 93 TYR A N 1
ATOM 710 C CA . TYR A 1 93 ? 3.723 3.050 -20.120 1.00 98.25 93 TYR A CA 1
ATOM 711 C C . TYR A 1 93 ? 3.869 3.793 -18.796 1.00 98.25 93 TYR A C 1
ATOM 713 O O . TYR A 1 93 ? 4.961 4.233 -18.437 1.00 98.25 93 TYR A O 1
ATOM 721 N N . GLN A 1 94 ? 2.760 3.913 -18.080 1.00 98.31 94 GLN A N 1
ATOM 722 C CA . GLN A 1 94 ? 2.713 4.208 -16.655 1.00 98.31 94 GLN A CA 1
ATOM 723 C C . GLN A 1 94 ? 2.609 2.870 -15.923 1.00 98.31 94 GLN A C 1
ATOM 725 O O . GLN A 1 94 ? 1.731 2.066 -16.245 1.00 98.31 94 GLN A O 1
ATOM 730 N N . ILE A 1 95 ? 3.516 2.625 -14.986 1.00 98.56 95 ILE A N 1
ATOM 731 C CA . ILE A 1 95 ? 3.590 1.396 -14.197 1.00 98.56 95 ILE A CA 1
ATOM 732 C C . ILE A 1 95 ? 3.583 1.820 -12.735 1.00 98.56 95 ILE A C 1
ATOM 734 O O . ILE A 1 95 ? 4.457 2.588 -12.340 1.00 98.56 95 ILE A O 1
ATOM 738 N N . LEU A 1 96 ? 2.614 1.357 -11.949 1.00 98.44 96 LEU A N 1
ATOM 739 C CA . LEU A 1 96 ? 2.456 1.807 -10.566 1.00 98.44 96 LEU A CA 1
ATOM 740 C C . LEU A 1 96 ? 1.934 0.723 -9.624 1.00 98.44 96 LEU A C 1
ATOM 742 O O . LEU A 1 96 ? 1.261 -0.214 -10.060 1.00 98.44 96 LEU A O 1
ATOM 746 N N . LEU A 1 97 ? 2.217 0.890 -8.331 1.00 98.31 97 LEU A N 1
ATOM 747 C CA . LEU A 1 97 ? 1.605 0.134 -7.236 1.00 98.31 97 LEU A CA 1
ATOM 748 C C . LEU A 1 97 ? 0.498 0.965 -6.588 1.00 98.31 97 LEU A C 1
ATOM 750 O O . LEU A 1 97 ? 0.718 2.125 -6.243 1.00 98.31 97 LEU A O 1
ATOM 754 N N . GLY A 1 98 ? -0.682 0.380 -6.389 1.00 96.06 98 GLY A N 1
ATOM 755 C CA . GLY A 1 98 ? -1.820 1.116 -5.845 1.00 96.06 98 GLY A CA 1
ATOM 756 C C . GLY A 1 98 ? -2.961 0.245 -5.333 1.00 96.06 98 GLY A C 1
ATOM 757 O O . GLY A 1 98 ? -2.883 -0.988 -5.298 1.00 96.06 98 GLY A O 1
ATOM 758 N N . TRP A 1 99 ? -4.044 0.919 -4.948 1.00 94.75 99 TRP A N 1
ATOM 759 C CA . TRP A 1 99 ? -5.287 0.283 -4.528 1.00 94.75 99 TRP A CA 1
ATOM 760 C C . TRP A 1 99 ? -6.164 -0.076 -5.720 1.00 94.75 99 TRP A C 1
ATOM 762 O O . TRP A 1 99 ? -6.208 0.627 -6.729 1.00 94.75 99 TRP A O 1
ATOM 772 N N . ARG A 1 100 ? -6.958 -1.138 -5.565 1.00 93.75 100 ARG A N 1
ATOM 773 C CA . ARG A 1 100 ? -7.903 -1.608 -6.589 1.00 93.75 100 ARG A CA 1
ATOM 774 C C . ARG A 1 100 ? -8.837 -0.510 -7.117 1.00 93.75 100 ARG A C 1
ATOM 776 O O . ARG A 1 100 ? -9.191 -0.513 -8.290 1.00 93.75 100 ARG A O 1
ATOM 783 N N . ASN A 1 101 ? -9.285 0.389 -6.246 1.00 92.44 101 ASN A N 1
ATOM 784 C CA . ASN A 1 101 ? -10.234 1.458 -6.563 1.00 92.44 101 ASN A CA 1
ATOM 785 C C . ASN A 1 101 ? -9.575 2.732 -7.117 1.00 92.44 101 ASN A C 1
ATOM 787 O O . ASN A 1 101 ? -10.297 3.615 -7.576 1.00 92.44 101 ASN A O 1
ATOM 791 N N . THR A 1 102 ? -8.243 2.825 -7.108 1.00 93.25 102 THR A N 1
ATOM 792 C CA . THR A 1 102 ? -7.485 3.982 -7.609 1.00 93.25 102 THR A CA 1
ATOM 793 C C . THR A 1 102 ? -6.413 3.545 -8.621 1.00 93.25 102 THR A C 1
ATOM 795 O O . THR A 1 102 ? -5.226 3.775 -8.404 1.00 93.25 102 THR A O 1
ATOM 798 N N . PRO A 1 103 ? -6.794 2.926 -9.757 1.00 94.19 103 PRO A N 1
ATOM 799 C CA . PRO A 1 103 ? -5.851 2.271 -10.677 1.00 94.19 103 PRO A CA 1
ATOM 800 C C . PRO A 1 103 ? -4.859 3.216 -11.379 1.00 94.19 103 PRO A C 1
ATOM 802 O O . PRO A 1 103 ? -3.897 2.760 -11.985 1.00 94.19 103 PRO A O 1
ATOM 805 N N . TYR A 1 104 ? -5.085 4.529 -11.305 1.00 95.31 104 TYR A N 1
ATOM 806 C CA . TYR A 1 104 ? -4.244 5.560 -11.922 1.00 95.31 104 TYR A CA 1
ATOM 807 C C . TYR A 1 104 ? -3.421 6.361 -10.907 1.00 95.31 104 TYR A C 1
ATOM 809 O O . TYR A 1 104 ? -2.672 7.252 -11.310 1.00 95.31 104 TYR A O 1
ATOM 817 N N . GLU A 1 105 ? -3.587 6.087 -9.611 1.00 96.31 105 GLU A N 1
ATOM 818 C CA . GLU A 1 105 ? -2.941 6.828 -8.531 1.00 96.31 105 GLU A CA 1
ATOM 819 C C . GLU A 1 105 ? -2.005 5.886 -7.765 1.00 96.31 105 GLU A C 1
ATOM 821 O O . GLU A 1 105 ? -2.471 4.879 -7.218 1.00 96.31 105 GLU A O 1
ATOM 826 N N . PRO A 1 106 ? -0.692 6.175 -7.719 1.00 97.00 106 PRO A N 1
ATOM 827 C CA . PRO A 1 106 ? 0.233 5.369 -6.943 1.00 97.00 106 PRO A CA 1
ATOM 828 C C . PRO A 1 106 ? -0.033 5.533 -5.444 1.00 97.00 106 PRO A C 1
ATOM 830 O O . PRO A 1 106 ? -0.346 6.624 -4.963 1.00 97.00 106 PRO A O 1
ATOM 833 N N . ALA A 1 107 ? 0.159 4.451 -4.695 1.00 96.69 107 ALA A N 1
ATOM 834 C CA . ALA A 1 107 ? 0.128 4.439 -3.238 1.00 96.69 107 ALA A CA 1
ATOM 835 C C . ALA A 1 107 ? 1.545 4.163 -2.700 1.00 96.69 107 ALA A C 1
ATOM 837 O O . ALA A 1 107 ? 1.836 3.029 -2.326 1.00 96.69 107 ALA A O 1
ATOM 838 N N . PRO A 1 108 ? 2.457 5.156 -2.673 1.00 96.88 108 PRO A N 1
ATOM 839 C CA . PRO A 1 108 ? 3.829 4.953 -2.193 1.00 96.88 108 PRO A CA 1
ATOM 840 C C . PRO A 1 108 ? 3.908 4.637 -0.697 1.00 96.88 108 PRO A C 1
ATOM 842 O O . PRO A 1 108 ? 4.882 4.043 -0.244 1.00 96.88 108 PRO A O 1
ATOM 845 N N . VAL A 1 109 ? 2.895 5.039 0.073 1.00 97.50 109 VAL A N 1
ATOM 846 C CA . VAL A 1 109 ? 2.762 4.737 1.499 1.00 97.50 109 VAL A CA 1
ATOM 847 C C . VAL A 1 109 ? 1.358 4.205 1.744 1.00 97.50 109 VAL A C 1
ATOM 849 O O . VAL A 1 109 ? 0.376 4.825 1.333 1.00 97.50 109 VAL A O 1
ATOM 852 N N . ILE A 1 110 ? 1.279 3.063 2.412 1.00 95.56 110 ILE A N 1
ATOM 853 C CA . ILE A 1 110 ? 0.049 2.457 2.903 1.00 95.56 110 ILE A CA 1
ATOM 854 C C . ILE A 1 110 ? 0.141 2.420 4.423 1.00 95.56 110 ILE A C 1
ATOM 856 O O . ILE A 1 110 ? 1.141 1.959 4.964 1.00 95.56 110 ILE A O 1
ATOM 860 N N . THR A 1 111 ? -0.907 2.876 5.098 1.00 94.50 111 THR A N 1
ATOM 861 C CA . THR A 1 111 ? -1.079 2.677 6.538 1.00 94.50 111 THR A CA 1
ATOM 862 C C . THR A 1 111 ? -2.253 1.737 6.744 1.00 94.50 111 THR A C 1
ATOM 864 O O . THR A 1 111 ? -3.320 1.954 6.165 1.00 94.50 111 THR A O 1
ATOM 867 N N . GLN A 1 112 ? -2.041 0.691 7.534 1.00 93.69 112 GLN A N 1
ATOM 868 C CA . GLN A 1 112 ? -3.076 -0.234 7.969 1.00 93.69 112 GLN A CA 1
ATOM 869 C C . GLN A 1 112 ? -3.195 -0.185 9.482 1.00 93.69 112 GLN A C 1
ATOM 871 O O . GLN A 1 112 ? -2.189 -0.158 10.180 1.00 93.69 112 GLN A O 1
ATOM 876 N N . THR A 1 113 ? -4.425 -0.225 9.976 1.00 91.50 113 THR A N 1
ATOM 877 C CA . THR A 1 113 ? -4.701 -0.366 11.404 1.00 91.50 113 THR A CA 1
ATOM 878 C C . THR A 1 113 ? -5.015 -1.817 11.725 1.00 91.50 113 THR A C 1
ATOM 880 O O . THR A 1 113 ? -5.779 -2.445 10.986 1.00 91.50 113 THR A O 1
ATOM 883 N N . ALA A 1 114 ? -4.465 -2.345 12.813 1.00 91.50 114 ALA A N 1
ATOM 884 C CA . ALA A 1 114 ? -4.647 -3.741 13.191 1.00 91.50 114 ALA A CA 1
ATOM 885 C C . ALA A 1 114 ? -4.808 -3.934 14.699 1.00 91.50 114 ALA A C 1
ATOM 887 O O . ALA A 1 114 ? -4.161 -3.271 15.505 1.00 91.50 114 ALA A O 1
ATOM 888 N N . GLU A 1 115 ? -5.651 -4.891 15.079 1.00 89.31 115 GLU A N 1
ATOM 889 C CA . GLU A 1 115 ? -5.705 -5.403 16.450 1.00 89.31 115 GLU A CA 1
ATOM 890 C C . GLU A 1 115 ? -4.389 -6.105 16.811 1.00 89.31 115 GLU A C 1
ATOM 892 O O . GLU A 1 115 ? -3.763 -6.760 15.972 1.00 89.31 115 GLU A O 1
ATOM 897 N N . GLN A 1 116 ? -3.967 -5.964 18.068 1.00 90.31 116 GLN A N 1
ATOM 898 C CA . GLN A 1 116 ? -2.699 -6.507 18.539 1.00 90.31 116 GLN A CA 1
ATOM 899 C C . GLN A 1 116 ? -2.637 -8.035 18.398 1.00 90.31 116 GLN A C 1
ATOM 901 O O . GLN A 1 116 ? -3.524 -8.746 18.859 1.00 90.31 116 GLN A O 1
ATOM 906 N N . ASP A 1 117 ? -1.537 -8.526 17.824 1.00 90.56 117 ASP A N 1
ATOM 907 C CA . ASP A 1 117 ? -1.221 -9.945 17.611 1.00 90.56 117 ASP A CA 1
ATOM 908 C C . ASP A 1 117 ? -2.202 -10.720 16.700 1.00 90.56 117 ASP A C 1
ATOM 910 O O . ASP A 1 117 ? -2.091 -11.942 16.588 1.00 90.56 117 ASP A O 1
ATOM 914 N N . GLU A 1 118 ? -3.095 -10.027 15.990 1.00 91.44 118 GLU A N 1
ATOM 915 C CA . GLU A 1 118 ? -3.985 -10.616 14.980 1.00 91.44 118 GLU A CA 1
ATOM 916 C C . GLU A 1 118 ? -3.363 -10.584 13.573 1.00 91.44 118 GLU A C 1
ATOM 918 O O . GLU A 1 118 ? -2.514 -9.745 13.258 1.00 91.44 118 GLU A O 1
ATOM 923 N N . GLU A 1 119 ? -3.773 -11.510 12.704 1.00 93.94 119 GLU A N 1
ATOM 924 C CA . GLU A 1 119 ? -3.254 -11.617 11.333 1.00 93.94 119 GLU A CA 1
ATOM 925 C C . GLU A 1 119 ? -4.176 -10.930 10.323 1.00 93.94 119 GLU A C 1
ATOM 927 O O . GLU A 1 119 ? -5.376 -11.204 10.254 1.00 93.94 119 GLU A O 1
ATOM 932 N N . TYR A 1 120 ? -3.594 -10.077 9.482 1.00 95.12 120 TYR A N 1
ATOM 933 C CA . TYR A 1 120 ? -4.320 -9.302 8.482 1.00 95.12 120 TYR A CA 1
ATOM 934 C C . TYR A 1 120 ? -3.780 -9.553 7.082 1.00 95.12 120 TYR A C 1
ATOM 936 O O . TYR A 1 120 ? -2.596 -9.827 6.876 1.00 95.12 120 TYR A O 1
ATOM 944 N N . THR A 1 121 ? -4.666 -9.407 6.096 1.00 96.50 121 THR A N 1
ATOM 945 C CA . THR A 1 121 ? -4.310 -9.496 4.683 1.00 96.50 121 THR A CA 1
ATOM 946 C C . THR A 1 121 ? -5.000 -8.414 3.865 1.00 96.50 121 THR A C 1
ATOM 948 O O . THR A 1 121 ? -6.177 -8.109 4.079 1.00 96.50 121 THR A O 1
ATOM 951 N N . PHE A 1 122 ? -4.281 -7.826 2.912 1.00 95.44 122 PHE A N 1
ATOM 952 C CA . PHE A 1 122 ? -4.856 -6.892 1.948 1.00 95.44 122 PHE A CA 1
ATOM 953 C C . PHE A 1 122 ? -4.139 -6.965 0.593 1.00 95.44 122 PHE A C 1
ATOM 955 O O . PHE A 1 122 ? -2.955 -7.286 0.537 1.00 95.44 122 PHE A O 1
ATOM 962 N N . PRO A 1 123 ? -4.822 -6.656 -0.519 1.00 96.19 123 PRO A N 1
ATOM 963 C CA . PRO A 1 123 ? -4.229 -6.738 -1.847 1.00 96.19 123 PRO A CA 1
ATOM 964 C C . PRO A 1 123 ? -3.507 -5.445 -2.243 1.00 96.19 123 PRO A C 1
ATOM 966 O O . PRO A 1 123 ? -4.083 -4.357 -2.185 1.00 96.19 123 PRO A O 1
ATOM 969 N N . VAL A 1 124 ? -2.292 -5.587 -2.768 1.00 97.19 124 VAL A N 1
ATOM 970 C CA . VAL A 1 124 ? -1.552 -4.552 -3.500 1.00 97.19 124 VAL A CA 1
ATOM 971 C C . VAL A 1 124 ? -1.595 -4.882 -4.987 1.00 97.19 124 VAL A C 1
ATOM 973 O O . VAL A 1 124 ? -1.312 -6.007 -5.404 1.00 97.19 124 VAL A O 1
ATOM 976 N N . CYS A 1 125 ? -1.984 -3.902 -5.800 1.00 98.12 125 CYS A N 1
ATOM 977 C CA . CYS A 1 125 ? -2.190 -4.083 -7.232 1.00 98.12 125 CYS A CA 1
ATOM 978 C C . CYS A 1 125 ? -1.086 -3.394 -8.037 1.00 98.12 125 CYS A C 1
ATOM 980 O O . CYS A 1 125 ? -0.804 -2.215 -7.826 1.00 98.12 125 CYS A O 1
ATOM 982 N N . LEU A 1 126 ? -0.519 -4.119 -9.002 1.00 98.62 126 LEU A N 1
ATOM 983 C CA . LEU A 1 126 ? 0.335 -3.571 -10.048 1.00 98.62 126 LEU A CA 1
ATOM 984 C C . LEU A 1 126 ? -0.532 -3.176 -11.242 1.00 98.62 126 LEU A C 1
ATOM 986 O O . LEU A 1 126 ? -1.116 -4.033 -11.911 1.00 98.62 126 LEU A O 1
ATOM 990 N N . PHE A 1 127 ? -0.572 -1.885 -11.542 1.00 98.56 127 PHE A N 1
ATOM 991 C CA . PHE A 1 127 ? -1.282 -1.342 -12.691 1.00 98.56 127 PHE A CA 1
ATOM 992 C C . PHE A 1 127 ? -0.313 -0.930 -13.789 1.00 98.56 127 PHE A C 1
ATOM 994 O O . PHE A 1 127 ? 0.769 -0.403 -13.529 1.00 98.56 127 PHE A O 1
ATOM 1001 N N . ILE A 1 128 ? -0.711 -1.188 -15.035 1.00 98.38 128 ILE A N 1
ATOM 1002 C CA . ILE A 1 128 ? 0.085 -0.870 -16.219 1.00 98.38 128 ILE A CA 1
ATOM 1003 C C . ILE A 1 128 ? -0.837 -0.276 -17.272 1.00 98.38 128 ILE A C 1
ATOM 1005 O O . ILE A 1 128 ? -1.744 -0.946 -17.771 1.00 98.38 128 ILE A O 1
ATOM 1009 N N . HIS A 1 129 ? -0.579 0.974 -17.636 1.00 98.12 129 HIS A N 1
ATOM 1010 C CA . HIS A 1 129 ? -1.396 1.738 -18.570 1.00 98.12 129 HIS A CA 1
ATOM 1011 C C . HIS A 1 129 ? -0.536 2.333 -19.676 1.00 98.12 129 HIS A C 1
ATOM 1013 O O . HIS A 1 129 ? 0.613 2.706 -19.454 1.00 98.12 129 HIS A O 1
ATOM 1019 N N . HIS A 1 130 ? -1.095 2.496 -20.870 1.00 97.38 130 HIS A N 1
ATOM 1020 C CA . HIS A 1 130 ? -0.489 3.378 -21.863 1.00 97.38 130 HIS A CA 1
ATOM 1021 C C . HIS A 1 130 ? -0.580 4.828 -21.388 1.00 97.38 130 HIS A C 1
ATOM 1023 O O . HIS A 1 130 ? -1.681 5.331 -21.170 1.00 97.38 130 HIS A O 1
ATOM 1029 N N . LYS A 1 131 ? 0.557 5.524 -21.300 1.00 95.62 131 LYS A N 1
ATOM 1030 C CA . LYS A 1 131 ? 0.621 6.876 -20.724 1.00 95.62 131 LYS A CA 1
ATOM 1031 C C . LYS A 1 131 ? -0.269 7.889 -21.452 1.00 95.62 131 LYS A C 1
ATOM 1033 O O . LYS A 1 131 ? -0.905 8.717 -20.813 1.00 95.62 131 LYS A O 1
ATOM 1038 N N . ASP A 1 132 ? -0.333 7.809 -22.781 1.00 92.25 132 ASP A N 1
ATOM 1039 C CA . ASP A 1 132 ? -1.046 8.807 -23.590 1.00 92.25 132 ASP A CA 1
ATOM 1040 C C . ASP A 1 132 ? -2.563 8.579 -23.643 1.00 92.25 132 ASP A C 1
ATOM 1042 O O . ASP A 1 132 ? -3.324 9.520 -23.863 1.00 92.25 132 ASP A O 1
ATOM 1046 N N . THR A 1 133 ? -3.019 7.333 -23.479 1.00 94.38 133 THR A N 1
ATOM 1047 C CA . THR A 1 133 ? -4.439 6.969 -23.641 1.00 94.38 133 THR A CA 1
ATOM 1048 C C . THR A 1 133 ? -5.119 6.556 -22.339 1.00 94.38 133 THR A C 1
ATOM 1050 O O . THR A 1 133 ? -6.345 6.507 -22.297 1.00 94.38 133 THR A O 1
ATOM 1053 N N . GLY A 1 134 ? -4.353 6.218 -21.297 1.00 94.31 134 GLY A N 1
ATOM 1054 C CA . GLY A 1 134 ? -4.857 5.635 -20.049 1.00 94.31 134 GLY A CA 1
ATOM 1055 C C . GLY A 1 134 ? -5.396 4.205 -20.195 1.00 94.31 134 GLY A C 1
ATOM 1056 O O . GLY A 1 134 ? -5.891 3.629 -19.222 1.00 94.31 134 GLY A O 1
ATOM 1057 N N . ALA A 1 135 ? -5.324 3.616 -21.394 1.00 96.12 135 ALA A N 1
ATOM 1058 C CA . ALA A 1 135 ?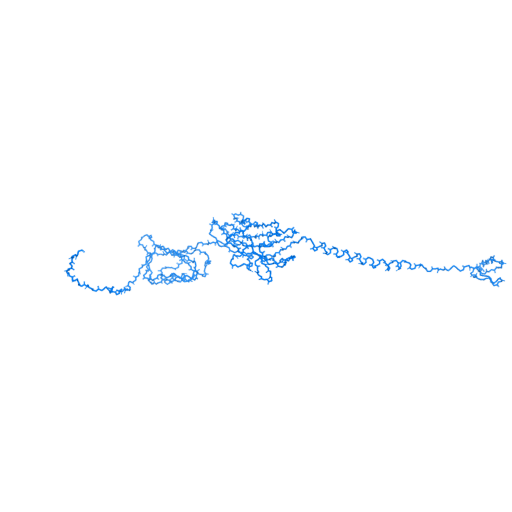 -5.818 2.270 -21.651 1.00 96.12 135 ALA A CA 1
ATOM 1059 C C . ALA A 1 135 ? -4.987 1.229 -20.892 1.00 96.12 135 ALA A C 1
ATOM 1061 O O . ALA A 1 135 ? -3.761 1.343 -20.826 1.00 96.12 135 ALA A O 1
ATOM 1062 N N . ASN A 1 136 ? -5.656 0.205 -20.356 1.00 96.56 136 ASN A N 1
ATOM 1063 C CA . ASN A 1 136 ? -4.998 -0.921 -19.700 1.00 96.56 136 ASN A CA 1
ATOM 1064 C C . ASN A 1 136 ? -4.036 -1.613 -20.681 1.00 96.56 136 ASN A C 1
ATOM 1066 O O . ASN A 1 136 ? -4.430 -2.007 -21.782 1.00 96.56 136 ASN A O 1
ATOM 1070 N N . ALA A 1 137 ? -2.779 -1.748 -20.268 1.00 97.12 137 ALA A N 1
ATOM 1071 C CA . ALA A 1 137 ? -1.700 -2.348 -21.038 1.00 97.12 137 ALA A CA 1
ATOM 1072 C C . ALA A 1 137 ? -1.069 -3.568 -20.338 1.00 97.12 137 ALA A C 1
ATOM 1074 O O . ALA A 1 137 ? -0.105 -4.128 -20.858 1.00 97.12 137 ALA A O 1
ATOM 1075 N N . GLY A 1 138 ? -1.614 -4.027 -19.205 1.00 96.38 138 GLY A N 1
ATOM 1076 C CA . GLY A 1 138 ? -1.039 -5.113 -18.403 1.00 96.38 138 GLY A CA 1
ATOM 1077 C C . GLY A 1 138 ? -0.795 -6.384 -19.210 1.00 96.38 138 GLY A C 1
ATOM 1078 O O . GLY A 1 138 ? 0.333 -6.865 -19.296 1.00 96.38 138 GLY A O 1
ATOM 1079 N N . GLY A 1 139 ? -1.821 -6.878 -19.905 1.00 94.38 139 GLY A N 1
ATOM 1080 C CA . GLY A 1 139 ? -1.708 -8.113 -20.685 1.00 94.38 139 GLY A CA 1
ATOM 1081 C C . GLY A 1 139 ? -0.688 -8.044 -21.828 1.00 94.38 139 GLY A C 1
ATOM 1082 O O . GLY A 1 139 ? -0.018 -9.034 -22.116 1.00 94.38 139 GLY A O 1
ATOM 1083 N N . ILE A 1 140 ? -0.537 -6.891 -22.491 1.00 94.38 140 ILE A N 1
ATOM 1084 C CA . ILE A 1 140 ? 0.452 -6.752 -23.569 1.00 94.38 140 ILE A CA 1
ATOM 1085 C C . ILE A 1 140 ? 1.867 -6.551 -23.025 1.00 94.38 140 ILE A C 1
ATOM 1087 O O . ILE A 1 140 ? 2.801 -7.091 -23.614 1.00 94.38 140 ILE A O 1
ATOM 1091 N N . PHE A 1 141 ? 2.007 -5.820 -21.917 1.00 97.56 141 PHE A N 1
ATOM 1092 C CA . PHE A 1 141 ? 3.280 -5.499 -21.287 1.00 97.56 141 PHE A CA 1
ATOM 1093 C C . PHE A 1 141 ? 3.902 -6.738 -20.640 1.00 97.56 141 PHE A C 1
ATOM 1095 O O . PHE A 1 141 ? 5.067 -7.032 -20.887 1.00 97.56 141 PHE A O 1
ATOM 1102 N N . LEU A 1 142 ? 3.108 -7.531 -19.909 1.00 97.56 142 LEU A N 1
ATOM 1103 C CA . LEU A 1 142 ? 3.571 -8.747 -19.229 1.00 97.56 142 LEU A CA 1
ATOM 1104 C C . LEU A 1 142 ? 4.139 -9.813 -20.179 1.00 97.56 142 LEU A C 1
ATOM 1106 O O . LEU A 1 142 ? 4.919 -10.653 -19.752 1.00 97.56 142 LEU A O 1
ATOM 1110 N N . ARG A 1 143 ? 3.818 -9.774 -21.480 1.00 97.19 143 ARG A N 1
ATOM 1111 C CA . ARG A 1 143 ? 4.433 -10.671 -22.480 1.00 97.19 143 ARG A CA 1
ATOM 1112 C C . ARG A 1 143 ? 5.915 -10.388 -22.745 1.00 97.19 143 ARG A C 1
ATOM 1114 O O . ARG A 1 143 ? 6.535 -11.178 -23.446 1.00 97.19 143 ARG A O 1
ATOM 1121 N N . LYS A 1 144 ? 6.429 -9.263 -22.247 1.00 96.56 144 LYS A N 1
ATOM 1122 C CA . LYS A 1 144 ? 7.822 -8.810 -22.370 1.00 96.56 144 LYS A CA 1
ATOM 1123 C C . LYS A 1 144 ? 8.577 -8.914 -21.040 1.00 96.56 144 LYS A C 1
ATOM 1125 O O . LYS A 1 144 ? 9.683 -8.388 -20.912 1.00 96.56 144 LYS A O 1
ATOM 1130 N N . VAL A 1 145 ? 7.926 -9.472 -20.020 1.00 98.19 145 VAL A N 1
ATOM 1131 C CA . VAL A 1 145 ? 8.430 -9.563 -18.653 1.00 98.19 145 VAL A CA 1
ATOM 1132 C C . VAL A 1 145 ? 8.922 -10.983 -18.420 1.00 98.19 145 VAL A C 1
ATOM 1134 O O . VAL A 1 145 ? 8.156 -11.938 -18.534 1.00 98.19 145 VAL A O 1
ATOM 1137 N N . ALA A 1 146 ? 10.191 -11.108 -18.045 1.00 98.12 146 ALA A N 1
ATOM 1138 C CA . ALA A 1 146 ? 10.812 -12.381 -17.712 1.00 98.12 146 ALA A CA 1
ATOM 1139 C C . ALA A 1 146 ? 10.363 -12.880 -16.329 1.00 98.12 146 ALA A C 1
ATOM 1141 O O . ALA A 1 146 ? 10.093 -14.068 -16.146 1.00 98.12 146 ALA A O 1
ATOM 1142 N N . SER A 1 147 ? 10.284 -11.980 -15.342 1.00 98.31 147 SER A N 1
ATOM 1143 C CA . SER A 1 147 ? 9.822 -12.303 -13.988 1.00 98.31 147 SER A CA 1
ATOM 1144 C C . SER A 1 147 ? 9.369 -11.069 -13.215 1.00 98.31 147 SER A C 1
ATOM 1146 O O . SER A 1 147 ? 9.902 -9.977 -13.413 1.00 98.31 147 SER A O 1
ATOM 1148 N N . VAL A 1 148 ? 8.450 -11.274 -12.270 1.00 98.56 148 VAL A N 1
ATOM 1149 C CA . VAL A 1 148 ? 8.070 -10.279 -11.261 1.00 98.56 148 VAL A CA 1
ATOM 1150 C C . VAL A 1 148 ? 8.227 -10.901 -9.881 1.00 98.56 148 VAL A C 1
ATOM 1152 O O . VAL A 1 148 ? 7.719 -11.994 -9.636 1.00 98.56 148 VAL A O 1
ATOM 1155 N N . THR A 1 149 ? 8.931 -10.213 -8.991 1.00 98.44 149 THR A N 1
ATOM 1156 C CA . THR A 1 149 ? 9.061 -10.584 -7.578 1.00 98.44 149 THR A CA 1
ATOM 1157 C C . THR A 1 149 ? 8.684 -9.401 -6.703 1.00 98.44 149 THR A C 1
ATOM 1159 O O . THR A 1 149 ? 8.810 -8.252 -7.123 1.00 98.44 149 THR A O 1
ATOM 1162 N N . ALA A 1 150 ? 8.224 -9.679 -5.489 1.00 98.19 150 ALA A N 1
ATOM 1163 C CA . ALA A 1 150 ? 7.923 -8.666 -4.493 1.00 98.19 150 ALA A CA 1
ATOM 1164 C C . ALA A 1 150 ? 8.427 -9.149 -3.136 1.00 98.19 150 ALA A C 1
ATOM 1166 O O . ALA A 1 150 ? 8.189 -10.297 -2.762 1.00 98.19 150 ALA A O 1
ATOM 1167 N N . GLU A 1 151 ? 9.136 -8.286 -2.422 1.00 97.62 151 GLU A N 1
ATOM 1168 C CA . GLU A 1 151 ? 9.663 -8.582 -1.093 1.00 97.62 151 GLU A CA 1
ATOM 1169 C C . GLU A 1 151 ? 9.658 -7.327 -0.226 1.00 97.62 151 GLU A C 1
ATOM 1171 O O . GLU A 1 151 ? 9.745 -6.211 -0.739 1.00 97.62 151 GLU A O 1
ATOM 1176 N N . PHE A 1 152 ? 9.520 -7.513 1.083 1.00 96.06 152 PHE A N 1
ATOM 1177 C CA . PHE A 1 152 ? 9.742 -6.455 2.058 1.00 96.06 152 PHE A CA 1
ATOM 1178 C C . PHE A 1 152 ? 11.174 -6.522 2.575 1.00 96.06 152 PHE A C 1
ATOM 1180 O O . PHE A 1 152 ? 11.728 -7.606 2.774 1.00 96.06 152 PHE A O 1
ATOM 1187 N N . ASP A 1 153 ? 11.745 -5.350 2.830 1.00 93.62 153 ASP A N 1
ATOM 1188 C CA . ASP A 1 153 ? 12.909 -5.214 3.689 1.00 93.62 153 ASP A CA 1
ATOM 1189 C C . ASP A 1 153 ? 12.594 -5.743 5.098 1.00 93.62 153 ASP A C 1
ATOM 1191 O O . ASP A 1 153 ? 11.437 -5.958 5.471 1.00 93.62 153 ASP A O 1
ATOM 1195 N N . THR A 1 154 ? 13.639 -5.940 5.907 1.00 88.62 154 THR A N 1
ATOM 1196 C CA . THR A 1 154 ? 13.461 -6.308 7.321 1.00 88.62 154 THR A CA 1
ATOM 1197 C C . THR A 1 154 ? 12.560 -5.271 8.006 1.00 88.62 154 THR A C 1
ATOM 1199 O O . THR A 1 154 ? 12.925 -4.094 7.978 1.00 88.62 154 THR A O 1
ATOM 1202 N N . PRO A 1 155 ? 11.435 -5.678 8.621 1.00 88.94 155 PRO A N 1
ATOM 1203 C CA . PRO A 1 155 ? 10.600 -4.764 9.391 1.00 88.94 155 PRO A CA 1
ATOM 1204 C C . PRO A 1 155 ? 11.373 -4.127 10.549 1.00 88.94 155 PRO A C 1
ATOM 1206 O O . PRO A 1 155 ? 12.312 -4.734 11.077 1.00 88.94 155 PRO A O 1
ATOM 1209 N N . ASP A 1 156 ? 10.963 -2.930 10.962 1.00 87.75 156 ASP A N 1
ATOM 1210 C CA . ASP A 1 156 ? 11.574 -2.207 12.084 1.00 87.75 156 ASP A CA 1
ATOM 1211 C C . ASP A 1 156 ? 11.547 -3.027 13.386 1.00 87.75 156 ASP A C 1
ATOM 1213 O O . ASP A 1 156 ? 12.548 -3.084 14.112 1.00 87.75 156 ASP A O 1
ATOM 1217 N N . ASP A 1 157 ? 10.433 -3.716 13.658 1.00 86.19 157 ASP A N 1
ATOM 1218 C CA . ASP A 1 157 ? 10.341 -4.722 14.718 1.00 86.19 157 ASP A CA 1
ATOM 1219 C C . ASP A 1 157 ? 10.427 -6.144 14.127 1.00 86.19 157 ASP A C 1
ATOM 1221 O O . ASP A 1 157 ? 9.481 -6.595 13.471 1.00 86.19 157 ASP A O 1
ATOM 1225 N N . PRO A 1 158 ? 11.507 -6.907 14.398 1.00 81.75 158 PRO A N 1
ATOM 1226 C CA . PRO A 1 158 ? 11.684 -8.262 13.875 1.00 81.75 158 PRO A CA 1
ATOM 1227 C C . PRO A 1 158 ? 10.741 -9.297 14.507 1.00 81.75 158 PRO A C 1
ATOM 1229 O O . PRO A 1 158 ? 10.756 -10.461 14.105 1.00 81.75 158 PRO A O 1
ATOM 1232 N N . SER A 1 159 ? 9.980 -8.924 15.541 1.00 85.00 159 SER A N 1
ATOM 1233 C CA . SER A 1 159 ? 8.969 -9.787 16.153 1.00 85.00 159 SER A CA 1
ATOM 1234 C C . SER A 1 159 ? 7.646 -9.808 15.380 1.00 85.00 159 SER A C 1
ATOM 1236 O O . SER A 1 159 ? 6.872 -10.752 15.542 1.00 85.00 159 SER A O 1
ATOM 1238 N N . GLY A 1 160 ? 7.405 -8.805 14.529 1.00 85.19 160 GLY A N 1
ATOM 1239 C CA . GLY A 1 160 ? 6.324 -8.789 13.549 1.00 85.19 160 GLY A CA 1
ATOM 1240 C C . GLY A 1 160 ? 6.815 -9.250 12.178 1.00 85.19 160 GLY A C 1
ATOM 1241 O O . GLY A 1 160 ? 7.980 -9.067 11.828 1.00 85.19 160 GLY A O 1
ATOM 1242 N N . TYR A 1 161 ? 5.923 -9.848 11.390 1.00 91.44 161 TYR A N 1
ATOM 1243 C CA . TYR A 1 161 ? 6.200 -10.148 9.988 1.00 91.44 161 TYR A CA 1
ATOM 1244 C C . TYR A 1 161 ? 5.359 -9.259 9.080 1.00 91.44 161 TYR A C 1
ATOM 1246 O O . TYR A 1 161 ? 4.218 -8.928 9.398 1.00 91.44 161 TYR A O 1
ATOM 1254 N N . ILE A 1 162 ? 5.940 -8.913 7.934 1.00 94.75 162 ILE A N 1
ATOM 1255 C CA . ILE A 1 162 ? 5.261 -8.304 6.797 1.00 94.75 162 ILE A CA 1
ATOM 1256 C C . ILE A 1 162 ? 5.768 -9.048 5.562 1.00 94.75 162 ILE A C 1
ATOM 1258 O O . ILE A 1 162 ? 6.979 -9.180 5.371 1.00 94.75 162 ILE A O 1
ATOM 1262 N N . ALA A 1 163 ? 4.861 -9.582 4.751 1.00 95.50 163 ALA A N 1
ATOM 1263 C CA . ALA A 1 163 ? 5.219 -10.393 3.597 1.00 95.50 163 ALA A CA 1
ATOM 1264 C C . ALA A 1 163 ? 4.256 -10.181 2.431 1.00 95.50 163 ALA A C 1
ATOM 1266 O O . ALA A 1 163 ? 3.052 -10.044 2.621 1.00 95.50 163 ALA A O 1
ATOM 1267 N N . TYR A 1 164 ? 4.798 -10.217 1.218 1.00 97.12 164 TYR A N 1
ATOM 1268 C CA . TYR A 1 164 ? 4.016 -10.339 -0.005 1.00 97.12 164 TYR A CA 1
ATOM 1269 C C . TYR A 1 164 ? 3.832 -11.811 -0.362 1.00 97.12 164 TYR A C 1
ATOM 1271 O O . TYR A 1 164 ? 4.792 -12.586 -0.330 1.00 97.12 164 TYR A O 1
ATOM 1279 N N . ASP A 1 165 ? 2.636 -12.177 -0.811 1.00 97.62 165 ASP A N 1
ATOM 1280 C CA . ASP A 1 165 ? 2.482 -13.348 -1.665 1.00 97.62 165 ASP A CA 1
ATOM 1281 C C . ASP A 1 165 ? 3.172 -13.117 -3.022 1.00 97.62 165 ASP A C 1
ATOM 1283 O O . ASP A 1 165 ? 3.300 -11.974 -3.478 1.00 97.62 165 ASP A O 1
ATOM 1287 N N . PRO A 1 166 ? 3.599 -14.178 -3.729 1.00 97.38 166 PRO A N 1
ATOM 1288 C CA . PRO A 1 166 ? 4.126 -14.035 -5.079 1.00 97.38 166 PRO A CA 1
ATOM 1289 C C . PRO A 1 166 ? 3.133 -13.288 -5.990 1.00 97.38 166 PRO A C 1
ATOM 1291 O O . PRO A 1 166 ? 1.980 -13.715 -6.089 1.00 97.38 166 PRO A O 1
ATOM 1294 N N . PRO A 1 167 ? 3.553 -12.211 -6.684 1.00 98.19 167 PRO A N 1
ATOM 1295 C CA . PRO A 1 167 ? 2.673 -11.479 -7.587 1.00 98.19 167 PRO A CA 1
ATOM 1296 C C . PRO A 1 167 ? 2.076 -12.378 -8.673 1.00 98.19 167 PRO A C 1
ATOM 1298 O O . PRO A 1 167 ? 2.803 -13.025 -9.431 1.00 98.19 167 PRO A O 1
ATOM 1301 N N . ALA A 1 168 ? 0.750 -12.395 -8.774 1.00 97.75 168 ALA A N 1
ATOM 1302 C CA . ALA A 1 168 ? 0.014 -13.221 -9.725 1.00 97.75 168 ALA A CA 1
ATOM 1303 C C . ALA A 1 168 ? -1.247 -12.505 -10.220 1.00 97.75 168 ALA A C 1
ATOM 1305 O O . ALA A 1 168 ? -1.721 -11.554 -9.609 1.00 97.75 168 ALA A O 1
ATOM 1306 N N . TYR A 1 169 ? -1.796 -12.948 -11.349 1.00 97.00 169 TYR A N 1
ATOM 1307 C CA . TYR A 1 169 ? -3.122 -12.494 -11.762 1.00 97.00 169 TYR A CA 1
ATOM 1308 C C . TYR A 1 169 ? -4.183 -13.018 -10.787 1.00 97.00 169 TYR A C 1
ATOM 1310 O O . TYR A 1 169 ? -4.155 -14.202 -10.446 1.00 97.00 169 TYR A O 1
ATOM 1318 N N . ASP A 1 170 ? -5.130 -12.163 -10.403 1.00 96.56 170 ASP A N 1
ATOM 1319 C CA . ASP A 1 170 ? -6.247 -12.524 -9.534 1.00 96.56 170 ASP A CA 1
ATOM 1320 C C . ASP A 1 170 ? -7.551 -11.850 -9.999 1.00 96.56 170 ASP A C 1
ATOM 1322 O O . ASP A 1 170 ? -7.586 -10.647 -10.279 1.00 96.56 170 ASP A O 1
ATOM 1326 N N . ASP A 1 171 ? -8.643 -12.621 -10.056 1.00 95.38 171 ASP A N 1
ATOM 1327 C CA . ASP A 1 171 ? -9.973 -12.143 -10.468 1.00 95.38 171 ASP A CA 1
ATOM 1328 C C . ASP A 1 171 ? -10.566 -11.111 -9.488 1.00 95.38 171 ASP A C 1
ATOM 1330 O O . ASP A 1 171 ? -11.527 -10.411 -9.825 1.00 95.38 171 ASP A O 1
ATOM 1334 N N . TYR A 1 172 ? -10.008 -10.979 -8.278 1.00 92.38 172 TYR A N 1
ATOM 1335 C CA . TYR A 1 172 ? -10.351 -9.925 -7.330 1.00 92.38 172 TYR A CA 1
ATOM 1336 C C . TYR A 1 172 ? -10.141 -8.534 -7.944 1.00 92.38 172 TYR A C 1
ATOM 1338 O O . TYR A 1 172 ? -11.022 -7.673 -7.842 1.00 92.38 172 TYR A O 1
ATOM 1346 N N . ALA A 1 173 ? -9.014 -8.309 -8.627 1.00 94.44 173 ALA A N 1
ATOM 1347 C CA . ALA A 1 173 ? -8.656 -7.043 -9.267 1.00 94.44 173 ALA A CA 1
ATOM 1348 C C . ALA A 1 173 ? -8.391 -7.254 -10.771 1.00 94.44 173 ALA A C 1
ATOM 1350 O O . ALA A 1 173 ? -7.248 -7.175 -11.213 1.00 94.44 173 ALA A O 1
ATOM 1351 N N . PRO A 1 174 ? -9.440 -7.470 -11.587 1.00 92.75 174 PRO A N 1
ATOM 1352 C CA . PRO A 1 174 ? -9.282 -7.879 -12.985 1.00 92.75 174 PRO A CA 1
ATOM 1353 C C . PRO A 1 174 ? -8.637 -6.803 -13.872 1.00 92.75 174 PRO A C 1
ATOM 1355 O O . PRO A 1 174 ? -8.118 -7.122 -14.940 1.00 92.75 174 PRO A O 1
ATOM 1358 N N . ASP A 1 175 ? -8.674 -5.539 -13.439 1.00 93.19 175 ASP A N 1
ATOM 1359 C CA . ASP A 1 175 ? -8.023 -4.418 -14.120 1.00 93.19 175 ASP A CA 1
ATOM 1360 C C . ASP A 1 175 ? -6.533 -4.280 -13.751 1.00 93.19 175 ASP A C 1
ATOM 1362 O O . ASP A 1 175 ? -5.802 -3.557 -14.431 1.00 93.19 175 ASP A O 1
ATOM 1366 N N . ALA A 1 176 ? -6.057 -4.962 -12.705 1.00 97.50 176 ALA A N 1
ATOM 1367 C CA . ALA A 1 176 ? -4.641 -5.003 -12.361 1.00 97.50 176 ALA A CA 1
ATOM 1368 C C . ALA A 1 176 ? -3.897 -5.983 -13.279 1.00 97.50 176 ALA A C 1
ATOM 1370 O O . ALA A 1 176 ? -4.427 -7.014 -13.692 1.00 97.50 176 ALA A O 1
ATOM 1371 N N . ALA A 1 177 ? -2.641 -5.670 -13.600 1.00 98.00 177 ALA A N 1
ATOM 1372 C CA . ALA A 1 177 ? -1.780 -6.587 -14.339 1.00 98.00 177 ALA A CA 1
ATOM 1373 C C . ALA A 1 177 ? -1.406 -7.793 -13.465 1.00 98.00 177 ALA A C 1
ATOM 1375 O O . ALA A 1 177 ? -1.455 -8.930 -13.927 1.00 98.00 177 ALA A O 1
ATOM 1376 N N . LEU A 1 178 ? -1.046 -7.524 -12.207 1.00 98.50 178 LEU A N 1
ATOM 1377 C CA . LEU A 1 178 ? -0.772 -8.511 -11.166 1.00 98.50 178 LEU A CA 1
ATOM 1378 C C . LEU A 1 178 ? -1.268 -7.977 -9.817 1.00 98.50 178 LEU A C 1
ATOM 1380 O O . LEU A 1 178 ? -1.351 -6.768 -9.599 1.00 98.50 178 LEU A O 1
ATOM 1384 N N . THR A 1 179 ? -1.539 -8.885 -8.895 1.00 98.25 179 THR A N 1
ATOM 1385 C CA . THR A 1 179 ? -1.900 -8.613 -7.509 1.00 98.25 179 THR A CA 1
ATOM 1386 C C . THR A 1 179 ? -1.003 -9.446 -6.602 1.00 98.25 179 THR A C 1
ATOM 1388 O O . THR A 1 179 ? -0.657 -10.583 -6.923 1.00 98.25 179 THR A O 1
ATOM 1391 N N . SER A 1 180 ? -0.604 -8.872 -5.474 1.00 98.06 180 SER A N 1
ATOM 1392 C CA . SER A 1 180 ? -0.009 -9.606 -4.362 1.00 98.06 180 SER A CA 1
ATOM 1393 C C . SER A 1 180 ? -0.834 -9.319 -3.119 1.00 98.06 180 SER A C 1
ATOM 1395 O O . SER A 1 180 ? -1.168 -8.164 -2.852 1.00 98.06 180 SER A O 1
ATOM 1397 N N . PHE A 1 181 ? -1.184 -10.364 -2.379 1.00 97.44 181 PHE A N 1
ATOM 1398 C CA . PHE A 1 181 ? -1.767 -10.204 -1.058 1.00 97.44 181 PHE A CA 1
ATOM 1399 C C . PHE A 1 181 ? -0.637 -10.006 -0.054 1.00 97.44 181 PHE A C 1
ATO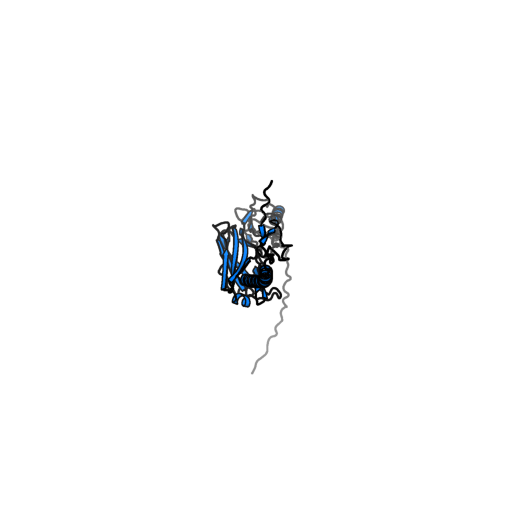M 1401 O O . PHE A 1 181 ? 0.262 -10.836 0.071 1.00 97.44 181 PHE A O 1
ATOM 1408 N N . THR A 1 182 ? -0.673 -8.870 0.627 1.00 97.06 182 THR A N 1
ATOM 1409 C CA . THR A 1 182 ? 0.237 -8.532 1.711 1.00 97.06 182 THR A CA 1
ATOM 1410 C C . THR A 1 182 ? -0.326 -9.086 3.003 1.00 97.06 182 THR A C 1
ATOM 1412 O O . THR A 1 182 ? -1.443 -8.733 3.379 1.00 97.06 182 THR A O 1
ATOM 1415 N N . HIS A 1 183 ? 0.454 -9.913 3.687 1.00 96.44 183 HIS A N 1
ATOM 1416 C CA . HIS A 1 183 ? 0.138 -10.473 4.996 1.00 96.44 183 HIS A CA 1
ATOM 1417 C C . HIS A 1 183 ? 0.998 -9.803 6.055 1.00 96.44 183 HIS A C 1
ATOM 1419 O O . HIS A 1 183 ? 2.204 -9.629 5.857 1.00 96.44 183 HIS A O 1
ATOM 1425 N N . PHE A 1 184 ? 0.393 -9.442 7.179 1.00 96.06 184 PHE A N 1
ATOM 1426 C CA . PHE A 1 184 ? 1.119 -8.840 8.286 1.00 96.06 184 PHE A CA 1
ATOM 1427 C C . PHE A 1 184 ? 0.488 -9.181 9.636 1.00 96.06 184 PHE A C 1
ATOM 1429 O O . PHE A 1 184 ? -0.715 -9.433 9.735 1.00 96.06 184 PHE A O 1
ATOM 1436 N N . LEU A 1 185 ? 1.326 -9.184 10.671 1.00 94.62 185 LEU A N 1
ATOM 1437 C CA . LEU A 1 185 ? 0.898 -9.309 12.062 1.00 94.62 185 LEU A CA 1
ATOM 1438 C C . LEU A 1 185 ? 0.584 -7.923 12.632 1.00 94.62 185 LEU A C 1
ATOM 1440 O O . LEU A 1 185 ? 1.369 -6.995 12.434 1.00 94.62 185 LEU A O 1
ATOM 1444 N N . GLY A 1 186 ? -0.511 -7.802 13.379 1.00 92.50 186 GLY A N 1
ATOM 1445 C CA . GLY A 1 186 ? -0.902 -6.593 14.095 1.00 92.50 186 GLY A CA 1
ATOM 1446 C C . GLY A 1 186 ? 0.085 -6.235 15.202 1.00 92.50 186 GLY A C 1
ATOM 1447 O O . GLY A 1 186 ? -0.080 -6.599 16.364 1.00 92.50 186 GLY A O 1
ATOM 1448 N N . ARG A 1 187 ? 1.153 -5.539 14.826 1.00 91.94 187 ARG A N 1
ATOM 1449 C CA . ARG A 1 187 ? 2.163 -4.946 15.702 1.00 91.94 187 ARG A CA 1
ATOM 1450 C C . ARG A 1 187 ? 2.595 -3.631 15.089 1.00 91.94 187 ARG A C 1
ATOM 1452 O O . ARG A 1 187 ? 2.740 -3.566 13.873 1.00 91.94 187 ARG A O 1
ATOM 1459 N N . GLU A 1 188 ? 2.856 -2.644 15.938 1.00 91.88 188 GLU A N 1
ATOM 1460 C CA . GLU A 1 188 ? 3.409 -1.361 15.512 1.00 91.88 188 GLU A CA 1
ATOM 1461 C C . GLU A 1 188 ? 4.698 -1.596 14.713 1.00 91.88 188 GLU A C 1
ATOM 1463 O O . GLU A 1 188 ? 5.682 -2.116 15.252 1.00 91.88 188 GLU A O 1
ATOM 1468 N N . ASN A 1 189 ? 4.680 -1.309 13.412 1.00 92.88 189 ASN A N 1
ATOM 1469 C CA . ASN A 1 189 ? 5.790 -1.667 12.532 1.00 92.88 189 ASN A CA 1
ATOM 1470 C C . ASN A 1 189 ? 5.800 -0.845 11.240 1.00 92.88 189 ASN A C 1
ATOM 1472 O O . ASN A 1 189 ? 4.770 -0.358 10.778 1.00 92.88 189 ASN A O 1
ATOM 1476 N N . SER A 1 190 ? 6.970 -0.755 10.612 1.00 95.38 190 SER A N 1
ATOM 1477 C CA . SER A 1 190 ? 7.128 -0.181 9.279 1.00 95.38 190 SER A CA 1
ATOM 1478 C C . SER A 1 190 ? 8.110 -1.011 8.462 1.00 95.38 190 SER A C 1
ATOM 1480 O O . SER A 1 190 ? 9.121 -1.494 8.975 1.00 95.38 190 SER A O 1
ATOM 1482 N N . ALA A 1 191 ? 7.806 -1.201 7.179 1.00 95.88 191 ALA A N 1
ATOM 1483 C CA . ALA A 1 191 ? 8.707 -1.858 6.241 1.00 95.88 191 ALA A CA 1
ATOM 1484 C C . ALA A 1 191 ? 8.530 -1.313 4.825 1.00 95.88 191 ALA A C 1
ATOM 1486 O O . ALA A 1 191 ? 7.420 -1.016 4.373 1.00 95.88 191 ALA A O 1
ATOM 1487 N N . ARG A 1 192 ? 9.638 -1.234 4.084 1.00 96.88 192 ARG A N 1
ATOM 1488 C CA . ARG A 1 192 ? 9.621 -0.893 2.662 1.00 96.88 192 ARG A CA 1
ATOM 1489 C C . ARG A 1 192 ? 9.536 -2.163 1.825 1.00 96.88 192 ARG A C 1
ATOM 1491 O O . ARG A 1 192 ? 10.393 -3.032 1.908 1.00 96.88 192 ARG A O 1
ATOM 1498 N N . GLY A 1 193 ? 8.499 -2.252 1.011 1.00 97.12 193 GLY A N 1
ATOM 1499 C CA . GLY A 1 193 ? 8.328 -3.258 -0.022 1.00 97.12 193 GLY A CA 1
ATOM 1500 C C . GLY A 1 193 ? 8.944 -2.817 -1.343 1.00 97.12 193 GLY A C 1
ATOM 1501 O O . GLY A 1 193 ? 8.805 -1.656 -1.731 1.00 97.12 193 GLY A O 1
ATOM 1502 N N . THR A 1 194 ? 9.569 -3.754 -2.052 1.00 98.31 194 THR A N 1
ATOM 1503 C CA . THR A 1 194 ? 10.118 -3.554 -3.395 1.00 98.31 194 THR A CA 1
ATOM 1504 C C . THR A 1 194 ? 9.553 -4.598 -4.345 1.00 98.31 194 THR A C 1
ATOM 1506 O O . THR A 1 194 ? 9.753 -5.800 -4.166 1.00 98.31 194 THR A O 1
ATOM 1509 N N . TRP A 1 195 ? 8.871 -4.137 -5.390 1.00 98.62 195 TRP A N 1
ATOM 1510 C CA . TRP A 1 195 ? 8.505 -4.964 -6.533 1.00 98.62 195 TRP A CA 1
ATOM 1511 C C . TRP A 1 195 ? 9.579 -4.825 -7.606 1.00 98.62 195 TRP A C 1
ATOM 1513 O O . TRP A 1 195 ? 9.857 -3.725 -8.083 1.00 98.62 195 TRP A O 1
ATOM 1523 N N . THR A 1 196 ? 10.169 -5.953 -7.996 1.00 98.69 196 THR A N 1
ATOM 1524 C CA . THR A 1 196 ? 11.189 -6.037 -9.041 1.00 98.69 196 THR A CA 1
ATOM 1525 C C . THR A 1 196 ? 10.595 -6.695 -10.277 1.00 98.69 196 THR A C 1
ATOM 1527 O O . THR A 1 196 ? 10.276 -7.885 -10.275 1.00 98.69 196 THR A O 1
ATOM 1530 N N . ILE A 1 197 ? 10.474 -5.928 -11.355 1.00 98.75 197 ILE A N 1
ATOM 1531 C CA . ILE A 1 197 ? 10.014 -6.404 -12.661 1.00 98.75 197 ILE A CA 1
ATOM 1532 C C . ILE A 1 197 ? 11.245 -6.517 -13.557 1.00 98.75 197 ILE A C 1
ATOM 1534 O O . ILE A 1 197 ? 11.864 -5.516 -13.909 1.00 98.75 197 ILE A O 1
ATOM 1538 N N . THR A 1 198 ? 11.618 -7.743 -13.915 1.00 98.50 198 THR A N 1
ATOM 1539 C CA . THR A 1 198 ? 12.727 -8.011 -14.838 1.00 98.50 198 THR A CA 1
ATOM 1540 C C . THR A 1 198 ? 12.168 -8.238 -16.234 1.00 98.50 198 THR A C 1
ATOM 1542 O O . THR A 1 198 ? 11.383 -9.160 -16.448 1.00 98.50 198 THR A O 1
ATOM 1545 N N . MET A 1 199 ? 12.569 -7.400 -17.182 1.00 97.88 199 MET A N 1
ATOM 1546 C CA . MET A 1 199 ? 12.144 -7.445 -18.579 1.00 97.88 199 MET A CA 1
ATOM 1547 C C . MET A 1 199 ? 12.984 -8.451 -19.383 1.00 97.88 199 MET A C 1
ATOM 1549 O O . MET A 1 199 ? 14.147 -8.703 -19.066 1.00 97.88 199 MET A O 1
ATOM 1553 N N . ASP A 1 200 ? 12.438 -8.986 -20.477 1.00 96.88 200 ASP A N 1
ATOM 1554 C CA . ASP A 1 200 ? 13.147 -9.923 -21.369 1.00 96.88 200 ASP A CA 1
ATOM 1555 C C . ASP A 1 200 ? 14.376 -9.297 -22.048 1.00 96.88 200 ASP A C 1
ATOM 1557 O O . ASP A 1 200 ? 15.346 -9.984 -22.376 1.00 96.88 200 ASP A O 1
ATOM 1561 N N . ASN A 1 201 ? 14.357 -7.978 -22.256 1.00 93.69 201 ASN A N 1
ATOM 1562 C CA . ASN A 1 201 ? 15.491 -7.226 -22.797 1.00 93.69 201 ASN A CA 1
ATOM 1563 C C . ASN A 1 201 ? 16.598 -6.966 -21.747 1.00 93.69 201 ASN A C 1
ATOM 1565 O O . ASN A 1 201 ? 17.650 -6.424 -22.090 1.00 93.69 201 ASN A O 1
ATOM 1569 N N . GLY A 1 202 ? 16.374 -7.375 -20.494 1.00 95.12 202 GLY A N 1
ATOM 1570 C CA . GLY A 1 202 ? 17.275 -7.215 -19.359 1.00 95.12 202 GLY A CA 1
ATOM 1571 C C . GLY A 1 202 ? 17.028 -5.969 -18.510 1.00 95.12 202 GLY A C 1
ATOM 1572 O O . GLY A 1 202 ? 17.649 -5.865 -17.451 1.00 95.12 202 GLY A O 1
ATOM 1573 N N . ASP A 1 203 ? 16.165 -5.040 -18.935 1.00 97.25 203 ASP A N 1
ATOM 1574 C CA . ASP A 1 203 ? 15.795 -3.891 -18.107 1.00 97.25 203 ASP A CA 1
ATOM 1575 C C . ASP A 1 203 ? 15.167 -4.359 -16.790 1.00 97.25 203 ASP A C 1
ATOM 1577 O O . ASP A 1 203 ? 14.492 -5.389 -16.725 1.00 97.25 203 ASP A O 1
ATOM 1581 N N . VAL A 1 204 ? 15.376 -3.583 -15.733 1.00 98.38 204 VAL A N 1
ATOM 1582 C CA . VAL A 1 204 ? 14.800 -3.846 -14.415 1.00 98.38 204 VAL A CA 1
ATOM 1583 C C . VAL A 1 204 ? 14.016 -2.624 -13.978 1.00 98.38 204 VAL A C 1
ATOM 1585 O O . VAL A 1 204 ? 14.536 -1.513 -14.013 1.00 98.38 204 VAL A O 1
ATOM 1588 N N . ILE A 1 205 ? 12.775 -2.826 -13.557 1.00 98.69 205 ILE A N 1
ATOM 1589 C CA . ILE A 1 205 ? 11.910 -1.776 -13.025 1.00 98.69 205 ILE A CA 1
ATOM 1590 C C . ILE A 1 205 ? 11.684 -2.068 -11.544 1.00 98.69 205 ILE A C 1
ATOM 1592 O O . ILE A 1 205 ? 11.276 -3.175 -11.189 1.00 98.69 205 ILE A O 1
ATOM 1596 N N . LEU A 1 206 ? 11.981 -1.084 -10.699 1.00 98.62 206 LEU A N 1
ATOM 1597 C CA . LEU A 1 206 ? 11.857 -1.143 -9.248 1.00 98.62 206 LEU A CA 1
ATOM 1598 C C . LEU A 1 206 ? 10.764 -0.173 -8.804 1.00 98.62 206 LEU A C 1
ATOM 1600 O O . LEU A 1 206 ? 10.868 1.034 -9.033 1.00 98.62 206 LEU A O 1
ATOM 1604 N N . LEU A 1 207 ? 9.724 -0.716 -8.180 1.00 98.69 207 LEU A N 1
ATOM 1605 C CA . LEU A 1 207 ? 8.645 0.053 -7.564 1.00 98.69 207 LEU A CA 1
ATOM 1606 C C . LEU A 1 207 ? 8.703 -0.157 -6.060 1.00 98.69 207 LEU A C 1
ATOM 1608 O O . LEU A 1 207 ? 8.788 -1.297 -5.597 1.00 98.69 207 LEU A O 1
ATOM 1612 N N . HIS A 1 208 ? 8.626 0.929 -5.308 1.00 98.00 208 HIS A N 1
ATOM 1613 C CA . HIS A 1 208 ? 8.730 0.906 -3.864 1.00 98.00 208 HIS A CA 1
ATOM 1614 C C . HIS A 1 208 ? 7.420 1.347 -3.215 1.00 98.00 208 HIS A C 1
ATOM 1616 O O . HIS A 1 208 ? 6.777 2.301 -3.651 1.00 98.00 208 HIS A O 1
ATOM 1622 N N . GLN A 1 209 ? 7.060 0.677 -2.125 1.00 96.88 209 GLN A N 1
ATOM 1623 C CA . GLN A 1 209 ? 5.896 1.014 -1.315 1.00 96.88 209 GLN A CA 1
ATOM 1624 C C . GLN A 1 209 ? 6.205 0.767 0.159 1.00 96.88 209 GLN A C 1
ATOM 1626 O O . GLN A 1 209 ? 6.619 -0.328 0.523 1.00 96.88 209 GLN A O 1
ATOM 1631 N N . THR A 1 210 ? 6.003 1.761 1.017 1.00 97.50 210 THR A N 1
ATOM 1632 C CA . THR A 1 210 ? 6.135 1.605 2.471 1.00 97.50 210 THR A CA 1
ATOM 1633 C C . THR A 1 210 ? 4.803 1.177 3.072 1.00 97.50 210 THR A C 1
ATOM 1635 O O . THR A 1 210 ? 3.784 1.810 2.802 1.00 97.50 210 THR A O 1
ATOM 1638 N N . LEU A 1 211 ? 4.816 0.139 3.908 1.00 96.69 211 LEU A N 1
ATOM 1639 C CA . LEU A 1 211 ? 3.697 -0.220 4.774 1.00 96.69 211 LEU A CA 1
ATOM 1640 C C . LEU A 1 211 ? 3.991 0.249 6.199 1.00 96.69 211 LEU A C 1
ATOM 1642 O O . LEU A 1 211 ? 5.039 -0.099 6.738 1.00 96.69 211 LEU A O 1
ATOM 1646 N N . ASN A 1 212 ? 3.052 0.980 6.792 1.00 96.62 212 ASN A N 1
ATOM 1647 C CA . ASN A 1 212 ? 2.978 1.237 8.225 1.00 96.62 212 ASN A CA 1
ATOM 1648 C C . ASN A 1 212 ? 1.817 0.435 8.811 1.00 96.62 212 ASN A C 1
ATOM 1650 O O . ASN A 1 212 ? 0.735 0.381 8.217 1.00 96.62 212 ASN A O 1
ATOM 1654 N N . VAL A 1 213 ? 2.060 -0.185 9.956 1.00 94.88 213 VAL A N 1
ATOM 1655 C CA . VAL A 1 213 ? 1.052 -0.889 10.738 1.00 94.88 213 VAL A CA 1
ATOM 1656 C C . VAL A 1 213 ? 0.900 -0.141 12.047 1.00 94.88 213 VAL A C 1
ATOM 1658 O O . VAL A 1 213 ? 1.834 -0.137 12.845 1.00 94.88 213 VAL A O 1
ATOM 1661 N N . ASP A 1 214 ? -0.275 0.445 12.241 1.00 92.44 214 ASP A N 1
ATOM 1662 C CA . ASP A 1 214 ? -0.652 1.161 13.454 1.00 92.44 214 ASP A CA 1
ATOM 1663 C C . ASP A 1 214 ? -1.564 0.242 14.283 1.00 92.44 214 ASP A C 1
ATOM 1665 O O . ASP A 1 214 ? -2.454 -0.431 13.743 1.00 92.44 214 ASP A O 1
ATOM 1669 N N . LEU A 1 215 ? -1.363 0.177 15.597 1.00 90.69 215 LEU A N 1
ATOM 1670 C CA . LEU A 1 215 ? -2.231 -0.631 16.457 1.00 90.69 215 LEU A CA 1
ATOM 1671 C C . LEU A 1 215 ? -3.569 0.056 16.743 1.00 90.69 215 LEU A C 1
ATOM 1673 O O . LEU A 1 215 ? -3.628 1.251 17.013 1.00 90.69 215 LEU A O 1
ATOM 1677 N N . ILE A 1 216 ? -4.642 -0.735 16.734 1.00 88.69 216 ILE A N 1
ATOM 1678 C CA . ILE A 1 216 ? -5.933 -0.334 17.292 1.00 88.69 216 ILE A CA 1
ATOM 1679 C C . ILE A 1 216 ? -5.827 -0.454 18.810 1.00 88.69 216 ILE A C 1
ATOM 1681 O O . ILE A 1 216 ? -5.721 -1.564 19.342 1.00 88.69 216 ILE A O 1
ATOM 1685 N N . GLU A 1 217 ? -5.870 0.671 19.518 1.00 86.00 217 GLU A N 1
ATOM 1686 C CA . GLU A 1 217 ? -5.895 0.653 20.976 1.00 86.00 217 GLU A CA 1
ATOM 1687 C C . GLU A 1 217 ? -7.323 0.445 21.489 1.00 86.00 217 GLU A C 1
ATOM 1689 O O . GLU A 1 217 ? -8.304 0.868 20.878 1.00 86.00 217 GLU A O 1
ATOM 1694 N N . THR A 1 218 ? -7.458 -0.223 22.636 1.00 87.94 218 THR A N 1
ATOM 1695 C CA . THR A 1 218 ? -8.717 -0.234 23.390 1.00 87.94 218 THR A CA 1
ATOM 1696 C C . THR A 1 218 ? -8.575 0.706 24.575 1.00 87.94 218 THR A C 1
ATOM 1698 O O . THR A 1 218 ? -7.746 0.485 25.456 1.00 87.94 218 THR A O 1
ATOM 1701 N N . VAL A 1 219 ? -9.388 1.756 24.588 1.00 90.62 219 VAL A N 1
ATOM 1702 C CA . VAL A 1 219 ? -9.449 2.750 25.654 1.00 90.62 219 VAL A CA 1
ATOM 1703 C C . VAL A 1 219 ? -10.683 2.475 26.502 1.00 90.62 219 VAL A C 1
ATOM 1705 O O . VAL A 1 219 ? -11.810 2.766 26.099 1.00 90.62 219 VAL A O 1
ATOM 1708 N N . ASP A 1 220 ? -10.463 1.917 27.686 1.00 93.81 220 ASP A N 1
ATOM 1709 C CA . ASP A 1 220 ? -11.489 1.768 28.713 1.00 93.81 220 ASP A CA 1
ATOM 1710 C C . ASP A 1 220 ? -11.479 2.992 29.635 1.00 93.81 220 ASP A C 1
ATOM 1712 O O . ASP A 1 220 ? -10.443 3.347 30.197 1.00 93.81 220 ASP A O 1
ATOM 1716 N N . ILE A 1 221 ? -12.635 3.637 29.791 1.00 94.94 221 ILE A N 1
ATOM 1717 C CA . ILE A 1 221 ? -12.824 4.772 30.700 1.00 94.94 221 ILE A CA 1
ATOM 1718 C C . ILE A 1 221 ? -13.843 4.362 31.757 1.00 94.94 221 ILE A C 1
ATOM 1720 O O . ILE A 1 221 ? -14.989 4.030 31.431 1.00 94.94 221 ILE A O 1
ATOM 1724 N N . TYR A 1 222 ? -13.424 4.403 33.017 1.00 95.38 222 TYR A N 1
ATOM 1725 C CA . TYR A 1 222 ? -14.245 4.049 34.167 1.00 95.38 222 TYR A CA 1
ATOM 1726 C C . TYR A 1 222 ? -14.751 5.295 34.912 1.00 95.38 222 TYR A C 1
ATOM 1728 O O . TYR A 1 222 ? -14.234 6.400 34.700 1.00 95.38 222 TYR A O 1
ATOM 1736 N N . PRO A 1 223 ? -15.743 5.156 35.815 1.00 93.56 223 PRO A N 1
ATOM 1737 C CA . PRO A 1 223 ? -16.275 6.286 36.581 1.00 93.56 223 PRO A CA 1
ATOM 1738 C C . PRO A 1 223 ? -15.220 6.992 37.448 1.00 93.56 223 PRO A C 1
ATOM 1740 O O . PRO A 1 223 ? -15.359 8.171 37.766 1.00 93.56 223 PRO A O 1
ATOM 1743 N N . GLU A 1 224 ? -14.153 6.291 37.834 1.00 94.19 224 GLU A N 1
ATOM 1744 C CA . GLU A 1 224 ? -12.997 6.855 38.534 1.00 94.19 224 GLU A CA 1
ATOM 1745 C C . GLU A 1 224 ? -12.082 7.732 37.661 1.00 94.19 224 GLU A C 1
ATOM 1747 O O . GLU A 1 224 ? -11.357 8.568 38.209 1.00 94.19 224 GLU A O 1
ATOM 1752 N N . ASP A 1 225 ? -12.120 7.572 36.336 1.00 95.44 225 ASP A N 1
ATOM 1753 C CA . ASP A 1 225 ? -11.213 8.250 35.403 1.00 95.44 225 ASP A CA 1
ATOM 1754 C C . ASP A 1 225 ? -11.788 9.574 34.887 1.00 95.44 225 ASP A C 1
ATOM 1756 O O . ASP A 1 225 ? -11.045 10.533 34.652 1.00 95.44 225 ASP A O 1
ATOM 1760 N N . ALA A 1 226 ? -13.112 9.647 34.720 1.00 94.69 226 ALA A N 1
ATOM 1761 C CA . ALA A 1 226 ? -13.793 10.808 34.162 1.00 94.69 226 ALA A CA 1
ATOM 1762 C C . ALA A 1 226 ? -15.183 11.033 34.785 1.00 94.69 226 ALA A C 1
ATOM 1764 O O . ALA A 1 226 ? -15.886 10.070 35.092 1.00 94.69 226 ALA A O 1
ATOM 1765 N N . PRO A 1 227 ? -15.633 12.297 34.927 1.00 96.25 227 PRO A N 1
ATOM 1766 C CA . PRO A 1 227 ? -16.990 12.594 35.370 1.00 96.25 227 PRO A CA 1
ATOM 1767 C C . PRO A 1 227 ? -18.033 12.000 34.422 1.00 96.25 227 PRO A C 1
ATOM 1769 O O . PRO A 1 227 ? -18.030 12.277 33.223 1.00 96.25 227 PRO A O 1
ATOM 1772 N N . MET A 1 228 ? -18.945 11.210 34.981 1.00 96.31 228 MET A N 1
ATOM 1773 C CA . MET A 1 228 ? -20.061 10.611 34.248 1.00 96.31 228 MET A CA 1
ATOM 1774 C C . MET A 1 228 ? -21.261 10.307 35.157 1.00 96.31 228 MET A C 1
ATOM 1776 O O . MET A 1 228 ? -22.099 9.483 34.816 1.00 96.31 228 MET A O 1
ATOM 1780 N N . ASP A 1 229 ? -21.371 10.958 36.319 1.00 94.94 229 ASP A N 1
ATOM 1781 C CA . ASP A 1 229 ? -22.465 10.738 37.283 1.00 94.94 229 ASP A CA 1
ATOM 1782 C C . ASP A 1 229 ? -23.780 11.435 36.884 1.00 94.94 229 ASP A C 1
ATOM 1784 O O . ASP A 1 229 ? -24.820 11.222 37.505 1.00 94.94 229 ASP A O 1
ATOM 1788 N N . THR A 1 230 ? -23.754 12.292 35.861 1.00 96.12 230 THR A N 1
ATOM 1789 C CA . THR A 1 230 ? -24.926 13.007 35.339 1.00 96.12 230 THR A CA 1
ATOM 1790 C C . THR A 1 230 ? -25.006 12.886 33.821 1.00 96.12 230 THR A C 1
ATOM 1792 O O . THR A 1 230 ? -24.021 12.535 33.166 1.00 96.12 230 THR A O 1
ATOM 1795 N N . ILE A 1 231 ? -26.181 13.159 33.239 1.00 96.50 231 ILE A N 1
ATOM 1796 C CA . ILE A 1 231 ? -26.333 13.100 31.778 1.00 96.50 231 ILE A CA 1
ATOM 1797 C C . ILE A 1 231 ? -25.513 14.203 31.104 1.00 96.50 231 ILE A C 1
ATOM 1799 O O . ILE A 1 231 ? -24.965 13.986 30.028 1.00 96.50 231 ILE A O 1
ATOM 1803 N N . GLU A 1 232 ? -25.378 15.364 31.750 1.00 97.38 232 GLU A N 1
ATOM 1804 C CA . GLU A 1 232 ? -24.561 16.474 31.271 1.00 97.38 232 GLU A CA 1
ATOM 1805 C C . GLU A 1 232 ? -23.067 16.129 31.271 1.00 97.38 232 GLU A C 1
ATOM 1807 O O . GLU A 1 232 ? -22.375 16.423 30.293 1.00 97.38 232 GLU A O 1
ATOM 1812 N N . ASP A 1 233 ? -22.579 15.475 32.330 1.00 97.31 233 ASP A N 1
ATOM 1813 C CA . ASP A 1 233 ? -21.188 15.020 32.411 1.00 97.31 233 ASP A CA 1
ATOM 1814 C C . ASP A 1 233 ? -20.906 13.946 31.353 1.00 97.31 233 ASP A C 1
ATOM 1816 O O . A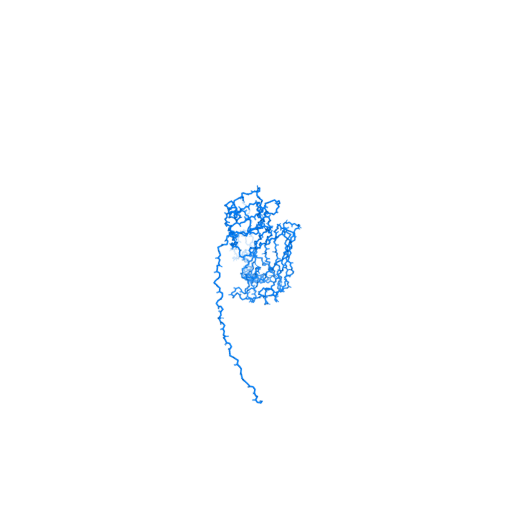SP A 1 233 ? -19.942 14.062 30.597 1.00 97.31 233 ASP A O 1
ATOM 1820 N N . LEU A 1 234 ? -21.793 12.951 31.227 1.00 96.88 234 LEU A N 1
ATOM 1821 C CA . LEU A 1 234 ? -21.648 11.883 30.239 1.00 96.88 234 LEU A CA 1
ATOM 1822 C C . LEU A 1 234 ? -21.710 12.414 28.798 1.00 96.88 234 LEU A C 1
ATOM 1824 O O . LEU A 1 234 ? -20.908 12.000 27.964 1.00 96.88 234 LEU A O 1
ATOM 1828 N N . GLN A 1 235 ? -22.617 13.350 28.497 1.00 97.06 235 GLN A N 1
ATOM 1829 C CA . GLN A 1 235 ? -22.680 13.988 27.179 1.00 97.06 235 GLN A CA 1
ATOM 1830 C C . GLN A 1 235 ? -21.394 14.769 26.886 1.00 97.06 235 GLN A C 1
ATOM 1832 O O . GLN A 1 235 ? -20.844 14.647 25.795 1.00 97.06 235 GLN A O 1
ATOM 1837 N N . THR A 1 236 ? -20.878 15.515 27.868 1.00 96.38 236 THR A N 1
ATOM 1838 C CA . THR A 1 236 ? -19.616 16.258 27.731 1.00 96.38 236 THR A CA 1
ATOM 1839 C C . THR A 1 236 ? -18.442 15.317 27.467 1.00 96.38 236 THR A C 1
ATOM 1841 O O . THR A 1 236 ? -17.613 15.600 26.603 1.00 96.38 236 THR A O 1
ATOM 1844 N N . LEU A 1 237 ? -18.379 14.186 28.177 1.00 95.88 237 LEU A N 1
ATOM 1845 C CA . LEU A 1 237 ? -17.357 13.167 27.967 1.00 95.88 237 LEU A CA 1
ATOM 1846 C C . LEU A 1 237 ? -17.440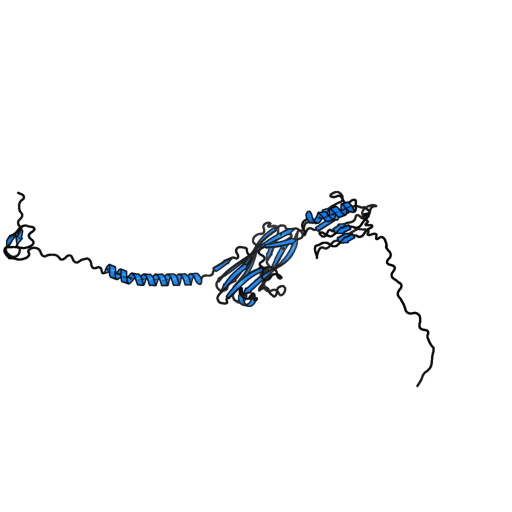 12.597 26.546 1.00 95.88 237 LEU A C 1
ATOM 1848 O O . LEU A 1 237 ? -16.449 12.662 25.821 1.00 95.88 237 LEU A O 1
ATOM 1852 N N . VAL A 1 238 ? -18.619 12.126 26.126 1.00 94.38 238 VAL A N 1
ATOM 1853 C CA . VAL A 1 238 ? -18.863 11.587 24.775 1.00 94.38 238 VAL A CA 1
ATOM 1854 C C . VAL A 1 238 ? -18.468 12.582 23.683 1.00 94.38 238 VAL A C 1
ATOM 1856 O O . VAL A 1 238 ? -17.788 12.199 22.731 1.00 94.38 238 VAL A O 1
ATOM 1859 N N . ASP A 1 239 ? -18.834 13.856 23.833 1.00 93.56 239 ASP A N 1
ATOM 1860 C CA . ASP A 1 239 ? -18.505 14.906 22.863 1.00 93.56 239 ASP A CA 1
ATOM 1861 C C . ASP A 1 239 ? -16.995 15.183 22.787 1.00 93.56 239 ASP A C 1
ATOM 1863 O O . ASP A 1 239 ? -16.494 15.594 21.743 1.00 93.56 239 ASP A O 1
ATOM 1867 N N . SER A 1 240 ? -16.260 14.943 23.876 1.00 92.31 240 SER A N 1
ATOM 1868 C CA . SER A 1 240 ? -14.823 15.224 23.971 1.00 92.31 240 SER A CA 1
ATOM 1869 C C . SER A 1 240 ? -13.912 14.088 23.487 1.00 92.31 240 SER A C 1
ATOM 1871 O O . SER A 1 240 ? -12.725 14.326 23.265 1.00 92.31 240 SER A O 1
ATOM 1873 N N . ILE A 1 241 ? -14.437 12.865 23.339 1.00 90.88 241 ILE A N 1
ATOM 1874 C CA . ILE A 1 241 ? -13.655 11.659 23.008 1.00 90.88 241 ILE A CA 1
ATOM 1875 C C . ILE A 1 241 ? -13.091 11.706 21.579 1.00 90.88 241 ILE A C 1
ATOM 1877 O O . ILE A 1 241 ? -11.987 11.215 21.350 1.00 90.88 241 ILE A O 1
ATOM 1881 N N . GLU A 1 242 ? -13.807 12.323 20.631 1.00 85.88 242 GLU A N 1
ATOM 1882 C CA . GLU A 1 242 ? -13.352 12.487 19.234 1.00 85.88 242 GLU A CA 1
ATOM 1883 C C . GLU A 1 242 ? -12.010 13.230 19.143 1.00 85.88 242 GLU A C 1
ATOM 1885 O O . GLU A 1 242 ? -11.187 12.893 18.304 1.00 85.88 242 GLU A O 1
ATOM 1890 N N . ASP A 1 243 ? -11.757 14.185 20.042 1.00 87.19 243 ASP A N 1
ATOM 1891 C CA . ASP A 1 243 ? -10.532 14.993 20.030 1.00 87.19 243 ASP A CA 1
ATOM 1892 C C . ASP A 1 243 ? -9.377 14.371 20.845 1.00 87.19 243 ASP A C 1
ATOM 1894 O O . ASP A 1 243 ? -8.264 14.903 20.841 1.00 87.19 243 ASP A O 1
ATOM 1898 N N . GLN A 1 244 ? -9.629 13.290 21.592 1.00 85.69 244 GLN A N 1
ATOM 1899 C CA . GLN A 1 244 ? -8.684 12.733 22.574 1.00 85.69 244 GLN A CA 1
ATOM 1900 C C . GLN A 1 244 ? -8.083 11.388 22.178 1.00 85.69 244 GLN A C 1
ATOM 1902 O O . GLN A 1 244 ? -6.988 11.063 22.633 1.00 85.69 244 GLN A O 1
ATOM 1907 N N . VAL A 1 245 ? -8.799 10.604 21.377 1.00 84.44 245 VAL A N 1
ATOM 1908 C CA . VAL A 1 245 ? -8.456 9.213 21.071 1.00 84.44 245 VAL A CA 1
ATOM 1909 C C . VAL A 1 245 ? -8.376 9.037 19.557 1.00 84.44 245 VAL A C 1
ATOM 1911 O O . VAL A 1 245 ? -9.136 9.681 18.834 1.00 84.44 245 VAL A O 1
ATOM 1914 N N . GLY A 1 246 ? -7.482 8.172 19.072 1.00 79.06 246 GLY A N 1
ATOM 1915 C CA . GLY A 1 246 ? -7.312 7.917 17.646 1.00 79.06 246 GLY A CA 1
ATOM 1916 C C . GLY A 1 246 ? -8.603 7.441 16.976 1.00 79.06 246 GLY A C 1
ATOM 1917 O O . GLY A 1 246 ? -9.424 6.742 17.575 1.00 79.06 246 GLY A O 1
ATOM 1918 N N . ASP A 1 247 ? -8.780 7.813 15.706 1.00 77.62 247 ASP A N 1
ATOM 1919 C CA . ASP A 1 247 ? -10.006 7.554 14.933 1.00 77.62 247 ASP A CA 1
ATOM 1920 C C . ASP A 1 247 ? -10.372 6.062 14.825 1.00 77.62 247 ASP A C 1
ATOM 1922 O O . ASP A 1 247 ? -11.545 5.726 14.646 1.00 77.62 247 ASP A O 1
ATOM 1926 N N . HIS A 1 248 ? -9.375 5.176 14.921 1.00 79.19 248 HIS A N 1
ATOM 1927 C CA . HIS A 1 248 ? -9.531 3.728 14.755 1.00 79.19 248 HIS A CA 1
ATOM 1928 C C . HIS A 1 248 ? -9.546 2.955 16.076 1.00 79.19 248 HIS A C 1
ATOM 1930 O O . HIS A 1 248 ? -9.886 1.774 16.062 1.00 79.19 248 HIS A O 1
ATOM 1936 N N . ASP A 1 249 ? -9.228 3.601 17.199 1.00 85.94 249 ASP A N 1
ATOM 1937 C CA . ASP A 1 249 ? -9.217 2.956 18.512 1.00 85.94 249 ASP A CA 1
ATOM 1938 C C . ASP A 1 249 ? -10.631 2.550 18.921 1.00 85.94 249 ASP A C 1
ATOM 1940 O O . ASP A 1 249 ? -11.619 3.175 18.533 1.00 85.94 249 ASP A O 1
ATOM 1944 N N . VAL A 1 250 ? -10.758 1.539 19.765 1.00 87.88 250 VAL A N 1
ATOM 1945 C CA . VAL A 1 250 ? -12.025 1.159 20.387 1.00 87.88 250 VAL A CA 1
ATOM 1946 C C . VAL A 1 250 ? -12.157 1.910 21.705 1.00 87.88 250 VAL A C 1
ATOM 1948 O O . VAL A 1 250 ? -11.289 1.805 22.560 1.00 87.88 250 VAL A O 1
ATOM 1951 N N . VAL A 1 251 ? -13.250 2.652 21.901 1.00 91.69 251 VAL A N 1
ATOM 1952 C CA . VAL A 1 251 ? -13.521 3.327 23.182 1.00 91.69 251 VAL A CA 1
ATOM 1953 C C . VAL A 1 251 ? -14.682 2.648 23.889 1.00 91.69 251 VAL A C 1
ATOM 1955 O O . VAL A 1 251 ? -15.786 2.571 23.345 1.00 91.69 251 VAL A O 1
ATOM 1958 N N . ASN A 1 252 ? -14.431 2.207 25.118 1.00 94.38 252 ASN A N 1
ATOM 1959 C CA . ASN A 1 252 ? -15.406 1.602 26.012 1.00 94.38 252 ASN A CA 1
ATOM 1960 C C . ASN A 1 252 ? -15.633 2.522 27.216 1.00 94.38 252 ASN A C 1
ATOM 1962 O O . ASN A 1 252 ? -14.716 2.791 27.988 1.00 94.38 252 ASN A O 1
ATOM 1966 N N . LEU A 1 253 ? -16.868 2.985 27.399 1.00 95.81 253 LEU A N 1
ATOM 1967 C CA . LEU A 1 253 ? -17.286 3.701 28.601 1.00 95.81 253 LEU A CA 1
ATOM 1968 C C . LEU A 1 253 ? -17.980 2.737 29.558 1.00 95.81 253 LEU A C 1
ATOM 1970 O O . LEU A 1 253 ? -19.055 2.222 29.243 1.00 95.81 253 LEU A O 1
ATOM 1974 N N . HIS A 1 254 ? -17.394 2.536 30.735 1.00 95.69 254 HIS A N 1
ATOM 1975 C CA . HIS A 1 254 ? -17.998 1.773 31.825 1.00 95.69 254 HIS A CA 1
ATOM 1976 C C . HIS A 1 254 ? -18.794 2.729 32.707 1.00 95.69 254 HIS A C 1
ATOM 1978 O O . HIS A 1 254 ? -18.234 3.521 33.458 1.00 95.69 254 HIS A O 1
ATOM 1984 N N . LEU A 1 255 ? -20.116 2.690 32.584 1.00 95.88 255 LEU A N 1
ATOM 1985 C CA . LEU A 1 255 ? -21.018 3.631 33.231 1.00 95.88 255 LEU A CA 1
ATOM 1986 C C . LEU A 1 255 ? -21.292 3.226 34.688 1.00 95.88 255 LEU A C 1
ATOM 1988 O O . LEU A 1 255 ? -21.480 2.042 34.980 1.00 95.88 255 LEU A O 1
ATOM 1992 N N . PRO A 1 256 ? -21.389 4.188 35.623 1.00 94.56 256 PRO A N 1
ATOM 1993 C CA . PRO A 1 256 ? -21.764 3.913 36.999 1.00 94.56 256 PRO A CA 1
ATOM 1994 C C . PRO A 1 256 ? -23.236 3.491 37.102 1.00 94.56 256 PRO A C 1
ATOM 1996 O O . PRO A 1 256 ? -24.060 3.700 36.205 1.00 94.56 256 PRO A O 1
ATOM 1999 N N . ALA A 1 257 ? -23.590 2.915 38.249 1.00 93.94 257 ALA A N 1
ATOM 2000 C CA . ALA A 1 257 ? -24.959 2.539 38.575 1.00 93.94 257 ALA A CA 1
ATOM 2001 C C . ALA A 1 257 ? -25.830 3.766 38.916 1.00 93.94 257 ALA A C 1
ATOM 2003 O O . ALA A 1 257 ? -26.157 4.020 40.077 1.00 93.94 257 ALA A O 1
ATOM 2004 N N . VAL A 1 258 ? -26.183 4.540 37.890 1.00 93.00 258 VAL A N 1
ATOM 2005 C CA . VAL A 1 258 ? -26.914 5.808 37.992 1.00 93.00 258 VAL A CA 1
ATOM 2006 C C . VAL A 1 258 ? -28.158 5.789 37.102 1.00 93.00 258 VAL A C 1
ATOM 2008 O O . VAL A 1 258 ? -28.205 5.123 36.069 1.00 93.00 258 VAL A O 1
ATOM 2011 N N . THR A 1 259 ? -29.185 6.540 37.510 1.00 93.19 259 THR A N 1
ATOM 2012 C CA . THR A 1 259 ? -30.326 6.889 36.653 1.00 93.19 259 THR A CA 1
ATOM 2013 C C . THR A 1 259 ? -30.067 8.235 35.981 1.00 93.19 259 THR A C 1
ATOM 2015 O O . THR A 1 259 ? -30.115 9.278 36.630 1.00 93.19 259 THR A O 1
ATOM 2018 N N . TYR A 1 260 ? -29.780 8.207 34.684 1.00 94.00 260 TYR A N 1
ATOM 2019 C CA . TYR A 1 260 ? -29.576 9.385 33.855 1.00 94.00 260 TYR A CA 1
ATOM 2020 C C . TYR A 1 260 ? -30.912 9.996 33.435 1.00 94.00 260 TYR A C 1
ATOM 2022 O O . TYR A 1 260 ? -31.682 9.397 32.678 1.00 94.00 260 TYR A O 1
ATOM 2030 N N . GLU A 1 261 ? -31.157 11.218 33.906 1.00 92.38 261 GLU A N 1
ATOM 2031 C CA . GLU A 1 261 ? -32.350 11.998 33.587 1.00 92.38 261 GLU A CA 1
ATOM 2032 C C . GLU A 1 261 ? -32.140 12.841 32.328 1.00 92.38 261 GLU A C 1
ATOM 2034 O O . GLU A 1 261 ? -31.746 14.000 32.399 1.00 92.38 261 GLU A O 1
ATOM 2039 N N . GLY A 1 262 ? -32.396 12.263 31.154 1.00 87.12 262 GLY A N 1
ATOM 2040 C CA . GLY A 1 262 ? -32.207 12.948 29.876 1.00 87.12 262 GLY A CA 1
ATOM 2041 C C . GLY A 1 262 ? -31.813 12.007 28.747 1.00 87.12 262 GLY A C 1
ATOM 2042 O O . GLY A 1 262 ? -31.743 10.791 28.918 1.00 87.12 262 GLY A O 1
ATOM 2043 N N . GLY A 1 263 ? -31.612 12.575 27.559 1.00 91.62 263 GLY A N 1
ATOM 2044 C CA . GLY A 1 263 ? -31.128 11.830 26.400 1.00 91.62 263 GLY A CA 1
ATOM 2045 C C . GLY A 1 263 ? -29.615 11.941 26.244 1.00 91.62 263 GLY A C 1
ATOM 2046 O O . GLY A 1 263 ? -29.045 12.974 26.577 1.00 91.62 263 GLY A O 1
ATOM 2047 N N . LEU A 1 264 ? -29.001 10.896 25.693 1.00 95.06 264 LEU A N 1
ATOM 2048 C CA . LEU A 1 264 ? -27.597 10.873 25.288 1.00 95.06 264 LEU A CA 1
ATOM 2049 C C . LEU A 1 264 ? -27.521 10.861 23.761 1.00 95.06 264 LEU A C 1
ATOM 2051 O O . LEU A 1 264 ? -28.252 10.105 23.117 1.00 95.06 264 LEU A O 1
ATOM 2055 N N . SER A 1 265 ? -26.639 11.666 23.180 1.00 94.38 265 SER A N 1
ATOM 2056 C CA . SER A 1 265 ? -26.419 11.730 21.736 1.00 94.38 265 SER A CA 1
ATOM 2057 C C . SER A 1 265 ? -24.962 11.427 21.405 1.00 94.38 265 SER A C 1
ATOM 2059 O O . SER A 1 265 ? -24.076 12.217 21.711 1.00 94.38 265 SER A O 1
ATOM 2061 N N . ILE A 1 266 ? -24.719 10.306 20.731 1.00 91.62 266 ILE A N 1
ATOM 2062 C CA . ILE A 1 266 ? -23.402 9.897 20.238 1.00 91.62 266 ILE A CA 1
ATOM 2063 C C . ILE A 1 266 ? -23.331 10.265 18.756 1.00 91.62 266 ILE A C 1
ATOM 2065 O O . ILE A 1 266 ? -23.824 9.527 17.900 1.00 91.62 266 ILE A O 1
ATOM 2069 N N . THR A 1 267 ? -22.770 11.439 18.453 1.00 88.38 267 THR A N 1
ATOM 2070 C CA . THR A 1 267 ? -22.696 11.975 17.078 1.00 88.38 267 THR A CA 1
ATOM 2071 C C . THR A 1 267 ? -21.292 12.137 16.523 1.00 88.38 267 THR A C 1
ATOM 2073 O O . THR A 1 267 ? -21.148 12.266 15.312 1.00 88.38 267 THR A O 1
ATOM 2076 N N . GLY A 1 268 ? -20.269 12.166 17.376 1.00 84.31 268 GLY A N 1
ATOM 2077 C CA . GLY A 1 268 ? -18.873 12.248 16.952 1.00 84.31 268 GLY A CA 1
ATOM 2078 C C . GLY A 1 268 ? -18.379 10.904 16.425 1.00 84.31 268 GLY A C 1
ATOM 2079 O O . GLY A 1 268 ? -18.861 10.398 15.405 1.00 84.31 268 GLY A O 1
ATOM 2080 N N . ARG A 1 269 ? -17.436 10.303 17.145 1.00 86.19 269 ARG A N 1
ATOM 2081 C CA . ARG A 1 269 ? -16.959 8.945 16.876 1.00 86.19 269 ARG A CA 1
ATOM 2082 C C . ARG A 1 269 ? -17.791 7.869 17.594 1.00 86.19 269 ARG A C 1
ATOM 2084 O O . ARG A 1 269 ? -18.499 8.183 18.551 1.00 86.19 269 ARG A O 1
ATOM 2091 N N . PRO A 1 270 ? -17.723 6.603 17.146 1.00 87.94 270 PRO A N 1
ATOM 2092 C CA . PRO A 1 270 ? -18.322 5.476 17.855 1.00 87.94 270 PRO A CA 1
ATOM 2093 C C . PRO A 1 270 ? -17.740 5.310 19.262 1.00 87.94 270 PRO A C 1
ATOM 2095 O O . PRO A 1 270 ? -16.524 5.436 19.452 1.00 87.94 270 PRO A O 1
ATOM 2098 N N . VAL A 1 271 ? -18.618 5.007 20.218 1.00 90.75 271 VAL A N 1
ATOM 2099 C CA . VAL A 1 271 ? -18.301 4.748 21.625 1.00 90.75 271 VAL A CA 1
ATOM 2100 C C . VAL A 1 271 ? -19.189 3.611 22.127 1.00 90.75 271 VAL A C 1
ATOM 2102 O O . VAL A 1 271 ? -20.414 3.660 21.998 1.00 90.75 271 VAL A O 1
ATOM 2105 N N . ASN A 1 272 ? -18.575 2.589 22.717 1.00 93.69 272 ASN A N 1
ATOM 2106 C CA . ASN A 1 272 ? -19.296 1.495 23.353 1.00 93.69 272 ASN A CA 1
ATOM 2107 C C . ASN A 1 272 ? -19.707 1.899 24.769 1.00 93.69 272 ASN A C 1
ATOM 2109 O O . ASN A 1 272 ? -18.908 2.473 25.506 1.00 93.69 272 ASN A O 1
ATOM 2113 N N . LEU A 1 273 ? -20.936 1.574 25.164 1.00 95.38 273 LEU A N 1
ATOM 2114 C CA . LEU A 1 273 ? -21.440 1.810 26.515 1.00 95.38 273 LEU A CA 1
ATOM 2115 C C . LEU A 1 273 ? -21.614 0.477 27.239 1.00 95.38 273 LEU A C 1
ATOM 2117 O O . LEU A 1 273 ? -22.354 -0.392 26.775 1.00 95.38 273 LEU A O 1
ATOM 2121 N N . TYR A 1 274 ? -20.980 0.354 28.397 1.00 94.62 274 TYR A N 1
ATOM 2122 C CA . TYR A 1 274 ? -21.102 -0.772 29.312 1.00 94.62 274 TYR A CA 1
ATOM 2123 C C . TYR A 1 274 ? -21.790 -0.289 30.583 1.00 94.62 274 TYR A C 1
ATOM 2125 O O . TYR A 1 274 ? -21.220 0.466 31.362 1.00 94.62 274 TYR A O 1
ATOM 2133 N N . GLY A 1 275 ? -23.045 -0.679 30.774 1.00 92.50 275 GLY A N 1
ATOM 2134 C CA . GLY A 1 275 ? -23.786 -0.393 31.993 1.00 92.50 275 GLY A CA 1
ATOM 2135 C C . GLY A 1 275 ? -23.315 -1.221 33.177 1.00 92.50 275 GLY A C 1
ATOM 2136 O O . GLY A 1 275 ? -22.780 -2.318 33.036 1.00 92.50 275 GLY A O 1
ATOM 2137 N N . ASN A 1 276 ? -23.588 -0.715 34.371 1.00 88.50 276 ASN A N 1
ATOM 2138 C CA . ASN A 1 276 ? -23.403 -1.458 35.600 1.00 88.50 276 ASN A CA 1
ATOM 2139 C C . ASN A 1 276 ? -24.613 -2.374 35.857 1.00 88.50 276 ASN A C 1
ATOM 2141 O O . ASN A 1 276 ? -25.764 -1.927 35.830 1.00 88.50 276 ASN A O 1
ATOM 2145 N N . THR A 1 277 ? -24.346 -3.651 36.133 1.00 78.00 277 THR A N 1
ATOM 2146 C CA . THR A 1 277 ? -25.331 -4.642 36.609 1.00 78.00 277 THR A CA 1
ATOM 2147 C C . THR A 1 277 ? -24.937 -5.295 37.937 1.00 78.00 277 THR A C 1
ATOM 2149 O O . THR A 1 277 ? -25.644 -6.182 38.425 1.00 78.00 277 THR A O 1
ATOM 2152 N N . GLU A 1 278 ? -23.826 -4.873 38.541 1.00 68.88 278 GLU A N 1
ATOM 2153 C CA . GLU A 1 278 ? -23.306 -5.424 39.787 1.00 68.88 278 GLU A CA 1
ATOM 2154 C C . GLU A 1 278 ? -23.908 -4.729 41.023 1.00 68.88 278 GLU A C 1
ATOM 2156 O O . GLU A 1 278 ? -24.008 -3.507 41.122 1.00 68.88 278 GLU A O 1
ATOM 2161 N N . GLY A 1 279 ? -24.275 -5.522 42.036 1.00 65.94 279 GLY A N 1
ATOM 2162 C CA . GLY A 1 279 ? -24.841 -5.010 43.289 1.00 65.94 279 GLY A CA 1
ATOM 2163 C C . GLY A 1 279 ? -26.322 -4.613 43.189 1.00 65.94 279 GLY A C 1
ATOM 2164 O O . GLY A 1 279 ? -27.104 -5.267 42.506 1.00 65.94 279 GLY A O 1
ATOM 2165 N N . GLU A 1 280 ? -26.739 -3.587 43.942 1.00 59.81 280 GLU A N 1
ATOM 2166 C CA . GLU A 1 280 ? -28.136 -3.097 43.967 1.00 59.81 280 GLU A CA 1
ATOM 2167 C C . GLU A 1 280 ? -28.420 -1.990 42.935 1.00 59.81 280 GLU A C 1
ATOM 2169 O O . GLU A 1 280 ? -29.543 -1.490 42.860 1.00 59.81 280 GLU A O 1
ATOM 2174 N N . GLY A 1 281 ? -27.422 -1.581 42.151 1.00 73.19 281 GLY A N 1
ATOM 2175 C CA . GLY A 1 281 ? -27.530 -0.452 41.239 1.00 73.19 281 GLY A CA 1
ATOM 2176 C C . GLY A 1 281 ? -27.456 -0.884 39.776 1.00 73.19 281 GLY A C 1
ATOM 2177 O O . GLY A 1 281 ? -26.631 -1.714 39.416 1.00 73.19 281 GLY A O 1
ATOM 2178 N N . ARG A 1 282 ? -28.319 -0.313 38.928 1.00 88.94 282 ARG A N 1
ATOM 2179 C CA . ARG A 1 282 ? -28.288 -0.500 37.470 1.00 88.94 282 ARG A CA 1
ATOM 2180 C C . ARG A 1 282 ? -28.086 0.837 36.779 1.00 88.94 282 ARG A C 1
ATOM 2182 O O . ARG A 1 282 ? -28.569 1.855 37.277 1.00 88.94 282 ARG A O 1
ATOM 2189 N N . THR A 1 283 ? -27.422 0.830 35.630 1.00 93.81 283 THR A N 1
ATOM 2190 C CA . THR A 1 283 ? -27.392 2.004 34.754 1.00 93.81 283 THR A CA 1
ATOM 2191 C C . THR A 1 283 ? -28.716 2.123 34.001 1.00 93.81 283 THR A C 1
ATOM 2193 O O . THR A 1 283 ? -29.088 1.231 33.237 1.00 93.81 283 THR A O 1
ATOM 2196 N N . VAL A 1 284 ? -29.432 3.229 34.214 1.00 93.19 284 VAL A N 1
ATOM 2197 C CA . VAL A 1 284 ? -30.761 3.480 33.635 1.00 93.19 284 VAL A CA 1
ATOM 2198 C C . VAL A 1 284 ? -30.754 4.805 32.877 1.00 93.19 284 VAL A C 1
ATOM 2200 O O . VAL A 1 284 ? -30.303 5.809 33.414 1.00 93.19 284 VAL A O 1
ATOM 2203 N N . PHE A 1 285 ? -31.313 4.840 31.669 1.00 93.44 285 PHE A N 1
ATOM 2204 C CA . PHE A 1 285 ? -31.626 6.074 30.942 1.00 93.44 285 PHE A CA 1
ATOM 2205 C C . PHE A 1 285 ? -33.139 6.286 30.905 1.00 93.44 285 PHE A C 1
ATOM 2207 O O . PHE A 1 285 ? -33.874 5.409 30.449 1.00 93.44 285 PHE A O 1
ATOM 2214 N N . THR A 1 286 ? -33.611 7.454 31.351 1.00 92.50 286 THR A N 1
ATOM 2215 C CA . THR A 1 286 ? -35.039 7.832 31.276 1.00 92.50 286 THR A CA 1
ATOM 2216 C C . THR A 1 286 ? -35.395 8.578 29.981 1.00 92.50 286 THR A C 1
ATOM 2218 O O . THR A 1 286 ? -36.572 8.770 29.660 1.00 92.50 286 THR A O 1
ATOM 2221 N N . GLY A 1 287 ? -34.384 9.006 29.217 1.00 88.12 287 GLY A N 1
ATOM 2222 C CA . GLY A 1 287 ? -34.521 9.605 27.890 1.00 88.12 287 GLY A CA 1
ATOM 2223 C C . GLY A 1 287 ? -33.958 8.728 26.769 1.00 88.12 287 GLY A C 1
ATOM 2224 O O . GLY A 1 287 ? -33.578 7.575 26.963 1.00 88.12 287 GLY A O 1
ATOM 2225 N N . SER A 1 288 ? -33.933 9.266 25.547 1.00 90.19 288 SER A N 1
ATOM 2226 C CA . SER A 1 288 ? -33.439 8.532 24.377 1.00 90.19 288 SER A CA 1
ATOM 2227 C C . SER A 1 288 ? -31.914 8.481 24.333 1.00 90.19 288 SER A C 1
ATOM 2229 O O . SER A 1 288 ? -31.278 9.529 24.414 1.00 90.19 288 SER A O 1
ATOM 2231 N N . VAL A 1 289 ? -31.346 7.308 24.061 1.00 91.62 289 VAL A N 1
ATOM 2232 C CA . VAL A 1 289 ? -29.952 7.166 23.617 1.00 91.62 289 VAL A CA 1
ATOM 2233 C C . VAL A 1 289 ? -29.943 7.128 22.089 1.00 91.62 289 VAL A C 1
ATOM 2235 O O . VAL A 1 289 ? -30.532 6.232 21.483 1.00 91.62 289 VAL A O 1
ATOM 2238 N N . GLN A 1 290 ? -29.335 8.130 21.459 1.00 90.94 290 GLN A N 1
ATOM 2239 C CA . GLN A 1 290 ? -29.227 8.255 20.007 1.00 90.94 290 GLN A CA 1
ATOM 2240 C C . GLN A 1 290 ? -27.793 7.976 19.573 1.00 90.94 290 GLN A C 1
ATOM 2242 O O . GLN A 1 290 ? -26.861 8.602 20.065 1.00 90.94 290 GLN A O 1
ATOM 2247 N N . VAL A 1 291 ? -27.630 7.053 18.629 1.00 88.75 291 VAL A N 1
ATOM 2248 C CA . VAL A 1 291 ? -26.330 6.666 18.076 1.00 88.75 291 VAL A CA 1
ATOM 2249 C C . VAL A 1 291 ? -26.327 7.018 16.597 1.00 88.75 291 VAL A C 1
ATOM 2251 O O . VAL A 1 291 ? -27.024 6.390 15.802 1.00 88.75 291 VAL A O 1
ATOM 2254 N N . ASN A 1 292 ? -25.588 8.063 16.241 1.00 86.44 292 ASN A N 1
ATOM 2255 C CA . ASN A 1 292 ? -25.455 8.551 14.873 1.00 86.44 292 ASN A CA 1
ATOM 2256 C C . ASN A 1 292 ? -24.050 9.142 14.640 1.00 86.44 292 ASN A C 1
ATOM 2258 O O . ASN A 1 292 ? -23.933 10.342 14.372 1.00 86.44 292 ASN A O 1
ATOM 2262 N N . PRO A 1 293 ? -22.982 8.337 14.807 1.00 81.44 293 PRO A N 1
ATOM 2263 C CA . PRO A 1 293 ? -21.615 8.811 14.641 1.00 81.44 293 PRO A CA 1
ATOM 2264 C C . PRO A 1 293 ? -21.350 9.253 13.195 1.00 81.44 293 PRO A C 1
ATOM 2266 O O . PRO A 1 293 ? -21.926 8.714 12.249 1.00 81.44 293 PRO A O 1
ATOM 2269 N N . LYS A 1 294 ? -20.424 10.200 13.010 1.00 77.75 294 LYS A N 1
ATOM 2270 C CA . LYS A 1 294 ? -20.002 10.704 11.687 1.00 77.75 294 LYS A CA 1
ATOM 2271 C C . LYS 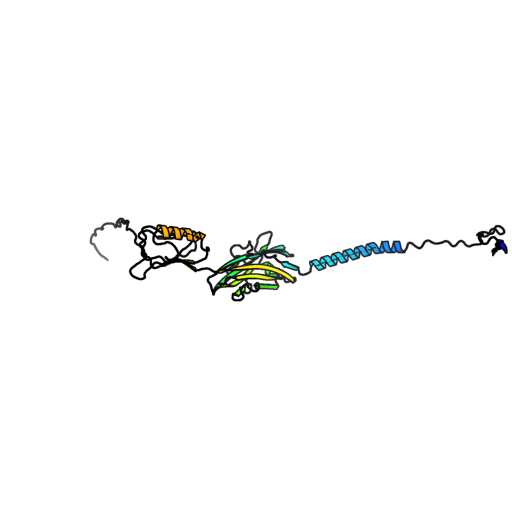A 1 294 ? -19.420 9.611 10.779 1.00 77.75 294 LYS A C 1
ATOM 2273 O O . LYS A 1 294 ? -19.452 9.752 9.557 1.00 77.75 294 LYS A O 1
ATOM 2278 N N . ILE A 1 295 ? -18.856 8.550 11.359 1.00 68.62 295 ILE A N 1
ATOM 2279 C CA . ILE A 1 295 ? -18.154 7.486 10.631 1.00 68.62 295 ILE A CA 1
ATOM 2280 C C . ILE A 1 295 ? -19.153 6.412 10.175 1.00 68.62 295 ILE A C 1
ATOM 2282 O O . ILE A 1 295 ? -19.770 5.731 10.991 1.00 68.62 295 ILE A O 1
ATOM 2286 N N . ASN A 1 296 ? -19.263 6.214 8.856 1.00 54.38 296 ASN A N 1
ATOM 2287 C CA . ASN A 1 296 ? -20.285 5.367 8.215 1.00 54.38 296 ASN A CA 1
ATOM 2288 C C . ASN A 1 296 ? -20.140 3.840 8.417 1.00 54.38 296 ASN A C 1
ATOM 2290 O O . ASN A 1 296 ? -20.963 3.104 7.886 1.00 54.38 296 ASN A O 1
ATOM 2294 N N . ASN A 1 297 ? -19.157 3.357 9.183 1.00 52.72 297 ASN A N 1
ATOM 2295 C CA . ASN A 1 297 ? -18.934 1.925 9.459 1.00 52.72 297 ASN A CA 1
ATOM 2296 C C . ASN A 1 297 ? -18.599 1.632 10.937 1.00 52.72 297 ASN A C 1
ATOM 2298 O O . ASN A 1 297 ? -18.104 0.556 11.262 1.00 52.72 297 ASN A O 1
ATOM 2302 N N . GLY A 1 298 ? -18.851 2.581 11.840 1.00 61.69 298 GLY A N 1
ATOM 2303 C CA . GLY A 1 298 ? -18.615 2.382 13.266 1.00 61.69 298 GLY A CA 1
ATOM 2304 C C . GLY A 1 298 ? -19.685 1.513 13.922 1.00 61.69 298 GLY A C 1
ATOM 2305 O O . GLY A 1 298 ? -20.857 1.894 13.952 1.00 61.69 298 GLY A O 1
ATOM 2306 N N . VAL A 1 299 ? -19.297 0.371 14.486 1.00 71.94 299 VAL A N 1
ATOM 2307 C CA . VAL A 1 299 ? -20.186 -0.423 15.344 1.00 71.94 299 VAL A CA 1
ATOM 2308 C C . VAL A 1 299 ? -20.156 0.176 16.748 1.00 71.94 299 VAL A C 1
ATOM 2310 O O . VAL A 1 299 ? -19.085 0.457 17.273 1.00 71.94 299 VAL A O 1
ATOM 2313 N N . ASN A 1 300 ? -21.329 0.390 17.344 1.00 82.62 300 ASN A N 1
ATOM 2314 C CA . ASN A 1 300 ? -21.449 0.775 18.749 1.00 82.62 300 ASN A CA 1
ATOM 2315 C C . ASN A 1 300 ? -22.121 -0.373 19.485 1.00 82.62 300 ASN A C 1
ATOM 2317 O O . ASN A 1 300 ? -23.196 -0.827 19.079 1.00 82.62 300 ASN A O 1
ATOM 2321 N N . TYR A 1 301 ? -21.509 -0.810 20.572 1.00 88.50 301 TYR A N 1
ATOM 2322 C CA . TYR A 1 301 ? -22.101 -1.798 21.450 1.00 88.50 301 TYR A CA 1
ATOM 2323 C C . TYR A 1 301 ? -22.697 -1.125 22.684 1.00 88.50 301 TYR A C 1
ATOM 2325 O O . TYR A 1 301 ? -22.064 -0.282 23.312 1.00 88.50 301 TYR A O 1
ATOM 2333 N N . LEU A 1 302 ? -23.931 -1.501 23.018 1.00 91.06 302 LEU A N 1
ATOM 2334 C CA . LEU A 1 302 ? -24.651 -1.036 24.199 1.00 91.06 302 LEU A CA 1
ATOM 2335 C C . LEU A 1 302 ? -24.966 -2.260 25.060 1.00 91.06 302 LEU A C 1
ATOM 2337 O O . LEU A 1 302 ? -25.845 -3.052 24.710 1.00 91.06 302 LEU A O 1
ATOM 2341 N N . TYR A 1 303 ? -24.239 -2.428 26.156 1.00 91.25 303 TYR A N 1
ATOM 2342 C CA . TYR A 1 303 ? -24.378 -3.559 27.066 1.00 91.25 303 TYR A CA 1
ATOM 2343 C C . TYR A 1 303 ? -24.951 -3.107 28.399 1.00 91.25 303 TYR A C 1
ATOM 2345 O O . TYR A 1 303 ? -24.622 -2.032 28.887 1.00 91.25 303 TYR A O 1
ATOM 2353 N N . ASP A 1 304 ? -25.792 -3.947 29.001 1.00 90.81 304 ASP A N 1
ATOM 2354 C CA . ASP A 1 304 ? -26.166 -3.825 30.413 1.00 90.81 304 ASP A CA 1
ATOM 2355 C C . ASP A 1 304 ? -26.849 -2.499 30.814 1.00 90.81 304 ASP A C 1
ATOM 2357 O O . ASP A 1 304 ? -26.847 -2.103 31.979 1.00 90.81 304 ASP A O 1
ATOM 2361 N N . LEU A 1 305 ? -27.516 -1.848 29.851 1.00 90.12 305 LEU A N 1
ATOM 2362 C CA . LEU A 1 305 ? -28.308 -0.628 30.044 1.00 90.12 305 LEU A CA 1
ATOM 2363 C C . LEU A 1 305 ? -29.804 -0.931 30.181 1.00 90.12 305 LEU A C 1
ATOM 2365 O O . LEU A 1 305 ? -30.369 -1.695 29.395 1.00 90.12 305 LEU A O 1
ATOM 2369 N N . ASP A 1 306 ? -30.475 -0.244 31.103 1.00 88.31 306 ASP A N 1
ATOM 2370 C CA . ASP A 1 306 ? -31.933 -0.123 31.098 1.00 88.31 306 ASP A CA 1
ATOM 2371 C C . ASP A 1 306 ? -32.361 1.149 30.365 1.00 88.31 306 ASP A C 1
ATOM 2373 O O . ASP A 1 306 ? -32.022 2.260 30.768 1.00 88.31 306 ASP A O 1
ATOM 2377 N N . LEU A 1 307 ? -33.161 0.998 29.310 1.00 86.44 307 LEU A N 1
ATOM 2378 C CA . LEU A 1 307 ? -33.753 2.120 28.584 1.00 86.44 307 LEU A CA 1
ATOM 2379 C C . LEU A 1 307 ? -35.234 2.233 28.953 1.00 86.44 307 LEU A C 1
ATOM 2381 O O . LEU A 1 307 ? -36.053 1.405 28.548 1.00 86.44 307 LEU A O 1
ATOM 2385 N N . TRP A 1 308 ? -35.592 3.256 29.725 1.00 77.81 308 TRP A N 1
ATOM 2386 C CA . TRP A 1 308 ? -36.972 3.551 30.102 1.00 77.81 308 TRP A CA 1
ATOM 2387 C C . TRP A 1 308 ? -37.493 4.732 29.296 1.00 77.81 308 TRP A C 1
ATOM 2389 O O . TRP A 1 308 ? -37.188 5.883 29.572 1.00 77.81 308 TRP A O 1
ATOM 2399 N N . GLY A 1 309 ? -38.321 4.446 28.293 1.00 57.47 309 GLY A N 1
ATOM 2400 C CA . GLY A 1 309 ? -39.038 5.485 27.563 1.00 57.47 309 GLY A CA 1
ATOM 2401 C C . GLY A 1 309 ? -40.260 5.965 28.342 1.00 57.47 309 GLY A C 1
ATOM 2402 O O . GLY A 1 309 ? -41.091 5.157 28.757 1.00 57.47 309 GLY A O 1
ATOM 2403 N N . ALA A 1 310 ? -40.437 7.281 28.475 1.00 53.31 310 ALA A N 1
ATOM 2404 C CA . ALA A 1 310 ? -41.752 7.829 28.785 1.00 53.31 310 ALA A CA 1
ATOM 2405 C C . ALA A 1 310 ? -42.701 7.504 27.617 1.00 53.31 310 ALA A C 1
ATOM 2407 O O . ALA A 1 310 ? -42.559 8.053 26.521 1.00 53.31 310 ALA A O 1
ATOM 2408 N N . GLU A 1 311 ? -43.658 6.595 27.830 1.00 44.50 311 GLU A N 1
ATOM 2409 C CA . GLU A 1 311 ? -44.723 6.306 26.869 1.00 44.50 311 GLU A CA 1
ATOM 2410 C C . GLU A 1 311 ? -45.528 7.584 26.581 1.00 44.50 311 GLU A C 1
ATOM 2412 O O . GLU A 1 311 ? -46.506 7.908 27.254 1.00 44.50 311 GLU A O 1
ATOM 2417 N N . THR A 1 312 ? -45.162 8.322 25.536 1.00 46.47 312 THR A N 1
ATOM 2418 C CA . THR A 1 312 ? -46.115 9.211 24.873 1.00 46.47 312 THR A CA 1
ATOM 2419 C C . THR A 1 312 ? -46.870 8.357 23.866 1.00 46.47 312 THR A C 1
ATOM 2421 O O . THR A 1 312 ? -46.441 8.139 22.736 1.00 46.47 312 THR A O 1
ATOM 2424 N N . GLY A 1 313 ? -47.967 7.767 24.347 1.00 34.69 313 GLY A N 1
ATOM 2425 C CA . GLY A 1 313 ? -48.773 6.793 23.624 1.00 34.69 313 GLY A CA 1
ATOM 2426 C C . GLY A 1 313 ? -49.132 7.237 22.206 1.00 34.69 313 GLY A C 1
ATOM 2427 O O . GLY A 1 313 ? -49.931 8.148 21.991 1.00 34.69 313 GLY A O 1
ATOM 2428 N N . TRP A 1 314 ? -48.597 6.525 21.223 1.00 35.12 314 TRP A N 1
ATOM 2429 C CA . TRP A 1 314 ? -49.118 6.511 19.865 1.00 35.12 314 TRP A CA 1
ATOM 2430 C C . TRP A 1 314 ? -50.357 5.616 19.880 1.00 35.12 314 TRP A C 1
ATOM 2432 O O . TRP A 1 314 ? -50.297 4.404 19.671 1.00 35.12 314 TRP A O 1
ATOM 2442 N N . ALA A 1 315 ? -51.509 6.224 20.167 1.00 35.53 315 ALA A N 1
ATOM 2443 C CA . ALA A 1 315 ? -52.794 5.600 19.904 1.00 35.53 315 ALA A CA 1
ATOM 2444 C C . ALA A 1 315 ? -52.898 5.350 18.393 1.00 35.53 315 ALA A C 1
ATOM 2446 O O . ALA A 1 315 ? -53.214 6.249 17.613 1.00 35.53 315 ALA A O 1
ATOM 2447 N N . SER A 1 316 ? -52.606 4.120 17.975 1.00 37.47 316 SER A N 1
ATOM 2448 C CA . SER A 1 316 ? -52.967 3.646 16.643 1.00 37.47 316 SER A CA 1
ATOM 2449 C C . SER A 1 316 ? -54.490 3.765 16.504 1.00 37.47 316 SER A C 1
ATOM 2451 O O . SER A 1 316 ? -55.205 3.248 17.370 1.00 37.47 316 SER A O 1
ATOM 2453 N N . PRO A 1 317 ? -55.033 4.437 15.472 1.00 44.25 317 PRO A N 1
ATOM 2454 C CA . PRO A 1 317 ? -56.467 4.388 15.236 1.00 44.25 317 PRO A CA 1
ATOM 2455 C C . PRO A 1 317 ? -56.861 2.928 14.953 1.00 44.25 317 PRO A C 1
ATOM 2457 O O . PRO A 1 317 ? -56.109 2.214 14.281 1.00 44.25 317 PRO A O 1
ATOM 2460 N N . PRO A 1 318 ? -58.004 2.448 15.476 1.00 40.06 318 PRO A N 1
ATOM 2461 C CA . PRO A 1 318 ? -58.403 1.061 15.292 1.00 40.06 318 PRO A CA 1
ATOM 2462 C C . PRO A 1 318 ? -58.566 0.751 13.796 1.00 40.06 318 PRO A C 1
ATOM 2464 O O . PRO A 1 318 ? -59.008 1.619 13.035 1.00 40.06 318 PRO A O 1
ATOM 2467 N N . PRO A 1 319 ? -58.236 -0.476 13.358 1.00 39.34 319 PRO A N 1
ATOM 2468 C CA . PRO A 1 319 ? -58.375 -0.859 11.963 1.00 39.34 319 PRO A CA 1
ATOM 2469 C C . PRO A 1 319 ? -59.847 -0.757 11.552 1.00 39.34 319 PRO A C 1
ATOM 2471 O O . PRO A 1 319 ? -60.731 -1.352 12.173 1.00 39.34 319 PRO A O 1
ATOM 2474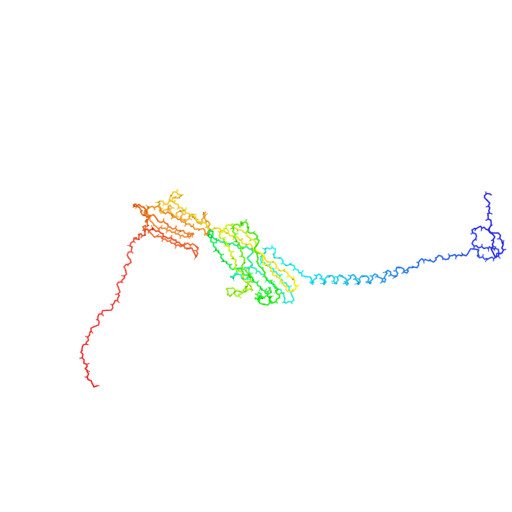 N N . SER A 1 320 ? -60.113 -0.001 10.488 1.00 44.53 320 SER A N 1
ATOM 2475 C CA . SER A 1 320 ? -61.409 0.070 9.820 1.00 44.53 320 SER A CA 1
ATOM 2476 C C . SER A 1 320 ? -61.703 -1.253 9.105 1.00 44.53 320 SER A C 1
ATOM 2478 O O . SER A 1 320 ? -61.540 -1.394 7.896 1.00 44.53 320 SER A O 1
ATOM 2480 N N . GLY A 1 321 ? -62.136 -2.255 9.870 1.00 37.97 321 GLY A N 1
ATOM 2481 C CA . GLY A 1 321 ? -62.731 -3.470 9.324 1.00 37.97 321 GLY A CA 1
ATOM 2482 C C . GLY A 1 321 ? -64.147 -3.194 8.793 1.00 37.97 321 GLY A C 1
ATOM 2483 O O . GLY A 1 321 ? -64.905 -2.461 9.436 1.00 37.97 321 GLY A O 1
ATOM 2484 N N . PRO A 1 322 ? -64.542 -3.759 7.638 1.00 42.78 322 PRO A N 1
ATOM 2485 C CA . PRO A 1 322 ? -65.897 -3.620 7.125 1.00 42.78 322 PRO A CA 1
ATOM 2486 C C . PRO A 1 322 ? -66.873 -4.453 7.969 1.00 42.78 322 PRO A C 1
ATOM 2488 O O . PRO A 1 322 ? -66.596 -5.599 8.323 1.00 42.78 322 PRO A O 1
ATOM 2491 N N . GLY A 1 323 ? -68.025 -3.862 8.297 1.00 38.38 323 GLY A N 1
ATOM 2492 C CA . GLY A 1 323 ? -69.122 -4.524 9.006 1.00 38.38 323 GLY A CA 1
ATOM 2493 C C . GLY A 1 323 ? -69.757 -5.687 8.220 1.00 38.38 323 GLY A C 1
ATOM 2494 O O . GLY A 1 323 ? -69.498 -5.858 7.027 1.00 38.38 323 GLY A O 1
ATOM 2495 N N . PRO A 1 324 ? -70.595 -6.502 8.884 1.00 41.16 324 PRO A N 1
ATOM 2496 C CA . PRO A 1 324 ? -70.973 -7.831 8.417 1.00 41.16 324 PRO A CA 1
ATOM 2497 C C . PRO A 1 324 ? -71.979 -7.771 7.262 1.00 41.16 324 PRO A C 1
ATOM 2499 O O . PRO A 1 324 ? -73.033 -7.143 7.366 1.00 41.16 324 PRO A O 1
ATOM 2502 N N . SER A 1 325 ? -71.677 -8.483 6.174 1.00 39.03 325 SER A N 1
ATOM 2503 C CA . SER A 1 325 ? -72.643 -8.764 5.111 1.00 39.03 325 SER A CA 1
ATOM 2504 C C . SER A 1 325 ? -73.565 -9.903 5.548 1.00 39.03 325 SER A C 1
ATOM 2506 O O . SER A 1 325 ? -73.113 -11.000 5.881 1.00 39.03 325 SER A O 1
ATOM 2508 N N . ALA A 1 326 ? -74.863 -9.616 5.574 1.00 37.03 326 ALA A N 1
ATOM 2509 C CA . ALA A 1 326 ? -75.918 -10.572 5.858 1.00 37.03 326 ALA A CA 1
ATOM 2510 C C . ALA A 1 326 ? -76.038 -11.615 4.733 1.00 37.03 326 ALA A C 1
ATOM 2512 O O . ALA A 1 326 ? -76.063 -11.283 3.548 1.00 37.03 326 ALA A O 1
ATOM 2513 N N . ALA A 1 327 ? -76.160 -12.882 5.119 1.00 39.78 327 ALA A N 1
ATOM 2514 C CA . ALA A 1 327 ? -76.490 -13.977 4.218 1.00 39.78 327 ALA A CA 1
ATOM 2515 C C . ALA A 1 327 ? -77.946 -13.893 3.723 1.00 39.78 327 ALA A C 1
ATOM 2517 O O . ALA A 1 327 ? -78.840 -13.540 4.497 1.00 39.78 327 ALA A O 1
ATOM 2518 N N . PRO A 1 328 ? -78.220 -14.382 2.504 1.00 37.06 328 PRO A N 1
ATOM 2519 C CA . PRO A 1 328 ? -79.468 -15.062 2.202 1.00 37.06 328 PRO A CA 1
ATOM 2520 C C . PRO A 1 328 ? -79.235 -16.557 1.922 1.00 37.06 328 PRO A C 1
ATOM 2522 O O . PRO A 1 328 ? -78.271 -16.961 1.277 1.00 37.06 328 PRO A O 1
ATOM 2525 N N . SER A 1 329 ? -80.154 -17.369 2.440 1.00 33.09 329 SER A N 1
ATOM 2526 C CA . SER A 1 329 ? -80.265 -18.827 2.268 1.00 33.09 329 SER A CA 1
ATOM 2527 C C . SER A 1 329 ? -81.203 -19.156 1.065 1.00 33.09 329 SER A C 1
ATOM 2529 O O . SER A 1 329 ? -81.651 -18.222 0.401 1.00 33.09 329 SER A O 1
ATOM 2531 N N . PRO A 1 330 ? -81.538 -20.421 0.724 1.00 56.03 330 PRO A N 1
ATOM 2532 C CA . PRO A 1 330 ? -80.967 -21.166 -0.406 1.00 56.03 330 PRO A CA 1
ATOM 2533 C C . PRO A 1 330 ? -81.999 -21.627 -1.470 1.00 56.03 330 PRO A C 1
ATOM 2535 O O . PRO A 1 330 ? -83.192 -21.711 -1.200 1.00 56.03 330 PRO A O 1
ATOM 2538 N N . ALA A 1 331 ? -81.530 -22.014 -2.662 1.00 32.56 331 ALA A N 1
ATOM 2539 C CA . ALA A 1 331 ? -82.190 -22.901 -3.643 1.00 32.56 331 ALA A CA 1
ATOM 2540 C C . ALA A 1 331 ? -81.161 -23.174 -4.758 1.00 32.56 331 ALA A C 1
ATOM 2542 O O . ALA A 1 331 ? -80.418 -22.269 -5.108 1.00 32.56 331 ALA A O 1
ATOM 2543 N N . GLY A 1 332 ? -80.988 -24.324 -5.395 1.00 30.77 332 GLY A N 1
ATOM 2544 C CA . GLY A 1 332 ? -81.626 -25.630 -5.433 1.00 30.77 332 GLY A CA 1
ATOM 2545 C C . GLY A 1 332 ? -80.919 -26.363 -6.592 1.00 30.77 332 GLY A C 1
ATOM 2546 O O . GLY A 1 332 ? -80.597 -25.739 -7.600 1.00 30.77 332 GLY A O 1
ATOM 2547 N N . ALA A 1 333 ? -80.597 -27.644 -6.429 1.00 35.03 333 ALA A N 1
ATOM 2548 C CA . ALA A 1 333 ? -80.139 -28.513 -7.525 1.00 35.03 333 ALA A CA 1
ATOM 2549 C C . ALA A 1 333 ? -81.361 -28.989 -8.361 1.00 35.03 333 ALA A C 1
ATOM 2551 O O . ALA A 1 333 ? -82.484 -28.703 -7.927 1.00 35.03 333 ALA A O 1
ATOM 2552 N N . PRO A 1 334 ? -81.260 -29.807 -9.436 1.00 39.41 334 PRO A N 1
ATOM 2553 C CA . PRO A 1 334 ? -80.131 -30.263 -10.273 1.00 39.41 334 PRO A CA 1
ATOM 2554 C C . PRO A 1 334 ? -80.540 -30.093 -11.787 1.00 39.41 334 PRO A C 1
ATOM 2556 O O . PRO A 1 334 ? -81.235 -29.101 -12.038 1.00 39.41 334 PRO A O 1
ATOM 2559 N N . PRO A 1 335 ? -80.263 -30.957 -12.809 1.00 48.25 335 PRO A N 1
ATOM 2560 C CA . PRO A 1 335 ? -79.599 -32.276 -12.901 1.00 48.25 335 PRO A CA 1
ATOM 2561 C C . PRO A 1 335 ? -78.080 -32.237 -13.113 1.00 48.25 335 PRO A C 1
ATOM 2563 O O . PRO A 1 335 ? -77.592 -31.314 -13.804 1.00 48.25 335 PRO A O 1
#

Foldseek 3Di:
DPDQPFDAQPPPRDTDRPPQQADPVVRGGRDDDDPPDDPPCVVVVVCVVVVVVVVVVVVVVVVVVVVVVVLDAAEFEPVLLQWTWDADPVGIKIKGKDDLVCLPHHASEAEDEDAAQDKDKDKIFIFIAHPVPRHGCLVVQCVQWPAKAKAKDCKPDNVKDKGWDGWADDPVRNNGSTMIMIMITQDFIKIKMWMWTQGNSGYIYIGIHMYGYHYAAEAEDECVRFPDQELVRVQVVLVCVLVPDDQRHAAEYEHELHEYEEEHENAAGAHEYAWDPPDPGTAEYAYYYHHHYPDPPDDYHYYRYHYHYDCPDPPDDDDPDDDDDDDDDDDDDDD

Sequence (335 aa):
MPDKTFVSCPHCGSQLHPDASFCPYCARTVNERQELSPPALSWRRALRRALPILAVLLLLAAAGTGWYLSTRPQVYDDGGTGEVIYTDEDGTYQILLGWRNTPYEPAPVITQTAEQDEEYTFPVCLFIHHKDTGANAGGIFLRKVASVTAEFDTPDDPSGYIAYDPPAYDDYAPDAALTSFTHFLGRENSARGTWTITMDNGDVILLHQTLNVDLIETVDIYPEDAPMDTIEDLQTLVDSIEDQVGDHDVVNLHLPAVTYEGGLSITGRPVNLYGNTEGEGRTVFTGSVQVNPKINNGVNYLYDLDLWGAETGWASPPPSGPGPSAAPSPAGAPP

pLDDT: mean 84.33, std 17.27, range [30.77, 98.75]

Radius of gyration: 49.72 Å; chains: 1; bounding box: 183×71×108 Å

Secondary structure (DSSP, 8-state):
-----PEEPTTT--EE-TT-SEETTTTEESS-----PPPPTHHHHHHHHHHHHHHHHHHHHHHHHHHHHHTS--EEE-TTSSEEEEEETTEEEEEEEE-TT-TTS--SEEEEEE-TT-EEEEEEEEEEEETTT--B-HHHHGGGEEEEEEEEPPPSSTTS-EEEPPPB--TTSTTSSEEEEEEEESSSEEEEEEEEEEETTS-EEEEEEEEEEEE--EEEE-TTTS--SSHHHHHHHHHHHTTTS-TTSEEEEE--S-EE-S-EEE-SS--EEE---STT--EEESS-EEE--SSTT----EESEEE--------PPPP-PPPPPPP--------